Protein AF-A0A2H3D636-F1 (afdb_monomer_lite)

Foldseek 3Di:
DEDDDPPPDQAQPLVVCVVCLQDAEYADEARNHDPDDLVVLVVSLVVAASARHAYYHYALVVLLSNLVNLRNYLNHAEYEHAADLPDCVPPPPVPNDDNLVSLVSVQSSLLSVLVHLNHAEYEYEDAPPPDLCSQVVDDPPCVVVDPAGSQQSVPSHNYYHYHHHPPGDPDGDVVRVVSVVVSHPDD

Structure (mmCIF, N/CA/C/O backbone):
data_AF-A0A2H3D636-F1
#
_entry.id   AF-A0A2H3D636-F1
#
loop_
_atom_site.group_PDB
_atom_site.id
_atom_site.type_symbol
_atom_site.label_atom_id
_atom_site.label_alt_id
_atom_site.label_comp_id
_atom_site.label_asym_id
_atom_site.label_entity_id
_atom_site.label_seq_id
_atom_site.pdbx_PDB_ins_code
_atom_site.Cartn_x
_atom_site.Cartn_y
_atom_site.Cartn_z
_atom_site.occupancy
_atom_site.B_iso_or_equiv
_atom_site.auth_seq_id
_atom_site.auth_comp_id
_atom_site.auth_asym_id
_atom_site.auth_atom_id
_atom_site.pdbx_PDB_model_num
ATOM 1 N N . MET A 1 1 ? -18.926 4.384 0.912 1.00 35.53 1 MET A N 1
ATOM 2 C CA . MET A 1 1 ? -18.894 5.118 -0.379 1.00 35.53 1 MET A CA 1
ATOM 3 C C . MET A 1 1 ? -17.642 4.676 -1.118 1.00 35.53 1 MET A C 1
ATOM 5 O O . MET A 1 1 ? -16.589 4.714 -0.499 1.00 35.53 1 MET A O 1
ATOM 9 N N . TYR A 1 2 ? -17.755 4.217 -2.368 1.00 30.55 2 TYR A N 1
ATOM 10 C CA . TYR A 1 2 ? -16.617 3.764 -3.179 1.00 30.55 2 TYR A CA 1
ATOM 11 C C . TYR A 1 2 ? -16.326 4.808 -4.258 1.00 30.55 2 TYR A C 1
ATOM 13 O O . TYR A 1 2 ? -17.230 5.172 -5.009 1.00 30.55 2 TYR A O 1
ATOM 21 N N . LEU A 1 3 ? -15.089 5.297 -4.328 1.00 43.12 3 LEU A N 1
ATOM 22 C CA . LEU A 1 3 ? -14.623 6.184 -5.393 1.00 43.12 3 LEU A CA 1
ATOM 23 C C . LEU A 1 3 ? -13.474 5.476 -6.116 1.00 43.12 3 LEU A C 1
ATOM 25 O O . LEU A 1 3 ? -12.416 5.239 -5.538 1.00 43.12 3 LEU A O 1
ATOM 29 N N . CYS A 1 4 ? -13.733 5.089 -7.364 1.00 38.31 4 CYS A N 1
ATOM 30 C CA . CYS A 1 4 ? -12.756 4.550 -8.301 1.00 38.31 4 CYS A CA 1
ATOM 31 C C . CYS A 1 4 ? -12.568 5.616 -9.382 1.00 38.31 4 CYS A C 1
ATOM 33 O O . CYS A 1 4 ? -13.511 5.927 -10.110 1.00 38.31 4 CYS A O 1
ATOM 35 N N . GLY A 1 5 ? -11.400 6.253 -9.412 1.00 42.12 5 GLY A N 1
ATOM 36 C CA . GLY A 1 5 ? -11.127 7.365 -10.315 1.00 42.12 5 GLY A CA 1
ATOM 37 C C . GLY A 1 5 ? -9.899 7.106 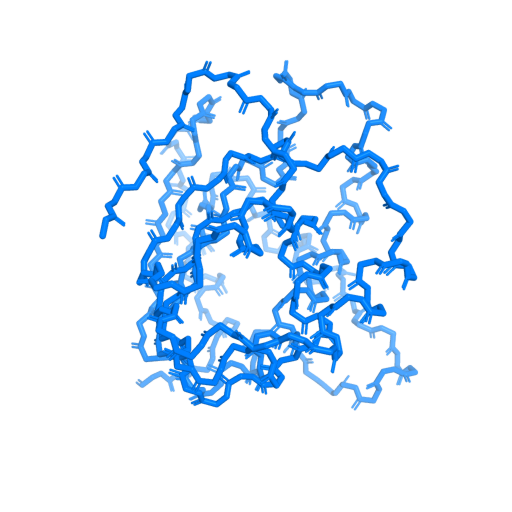-11.172 1.00 42.12 5 GLY A C 1
ATOM 38 O O . GLY A 1 5 ? -8.793 7.392 -10.734 1.00 42.12 5 GLY A O 1
ATOM 39 N N . ASP A 1 6 ? -10.120 6.657 -12.409 1.00 42.81 6 ASP A N 1
ATOM 40 C CA . ASP A 1 6 ? -9.125 6.652 -13.497 1.00 42.81 6 ASP A CA 1
ATOM 41 C C . ASP A 1 6 ? -9.409 7.792 -14.507 1.00 42.81 6 ASP A C 1
ATOM 43 O O . ASP A 1 6 ? -9.111 7.720 -15.693 1.00 42.81 6 ASP A O 1
ATOM 47 N N . ILE A 1 7 ? -10.061 8.870 -14.040 1.00 40.00 7 ILE A N 1
ATOM 48 C CA . ILE A 1 7 ? -10.586 9.970 -14.880 1.00 40.00 7 ILE A CA 1
ATOM 49 C C . ILE A 1 7 ? -9.587 11.142 -14.993 1.00 40.00 7 ILE A C 1
ATOM 51 O O . ILE A 1 7 ? -9.960 12.266 -15.311 1.00 40.00 7 ILE A O 1
ATOM 55 N N . GLY A 1 8 ? -8.303 10.938 -14.681 1.00 42.09 8 GLY A N 1
ATOM 56 C CA . GLY A 1 8 ? -7.288 12.003 -14.769 1.00 42.09 8 GLY A CA 1
ATOM 57 C C . GLY A 1 8 ? -7.514 13.203 -13.832 1.00 42.09 8 GLY A C 1
ATOM 58 O O . GLY A 1 8 ? -6.847 14.229 -13.970 1.00 42.09 8 GLY A O 1
ATOM 59 N N . ILE A 1 9 ? -8.435 13.098 -12.867 1.00 46.50 9 ILE A N 1
ATOM 60 C CA . ILE A 1 9 ? -8.682 14.138 -11.866 1.00 46.50 9 ILE A CA 1
ATOM 61 C C . ILE A 1 9 ? -7.598 14.028 -10.794 1.00 46.50 9 ILE A C 1
A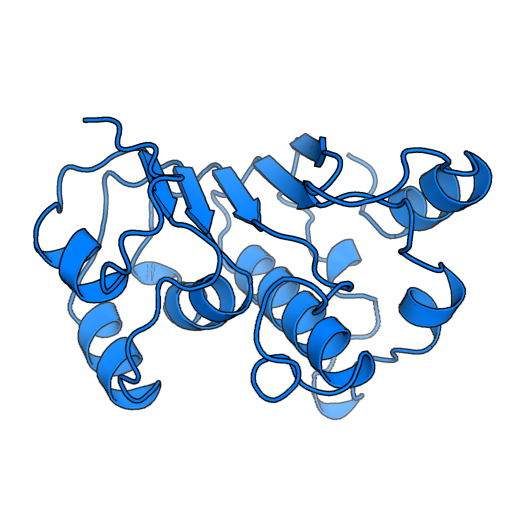TOM 63 O O . ILE A 1 9 ? -7.565 13.074 -10.017 1.00 46.50 9 ILE A O 1
ATOM 67 N N . LYS A 1 10 ? -6.715 15.026 -10.738 1.00 53.59 10 LYS A N 1
ATOM 68 C CA . LYS A 1 10 ? -5.742 15.170 -9.652 1.00 53.59 10 LYS A CA 1
ATOM 69 C C . LYS A 1 10 ? -6.462 15.715 -8.423 1.00 53.59 10 LYS A C 1
ATOM 71 O O . LYS A 1 10 ? -6.785 16.898 -8.365 1.00 53.59 10 LYS A O 1
ATOM 76 N N . VAL A 1 11 ? -6.736 14.843 -7.462 1.00 58.06 11 VAL A N 1
ATOM 77 C CA . VAL A 1 11 ? -7.268 15.231 -6.154 1.00 58.06 11 VAL A CA 1
ATOM 78 C C . VAL A 1 11 ? -6.145 15.111 -5.143 1.00 58.06 11 VAL A C 1
ATOM 80 O O . VAL A 1 11 ? -5.491 14.076 -5.104 1.00 58.06 11 VAL A O 1
ATOM 83 N N . ASP A 1 12 ? -5.944 16.141 -4.323 1.00 71.88 12 ASP A N 1
ATOM 84 C CA . ASP A 1 12 ? -5.068 16.042 -3.159 1.00 71.88 12 ASP A CA 1
ATOM 85 C C . ASP A 1 12 ? -5.579 14.935 -2.232 1.00 71.88 12 ASP A C 1
ATOM 87 O O . ASP A 1 12 ? -6.655 15.037 -1.635 1.00 71.88 12 ASP A O 1
ATOM 91 N N . THR A 1 13 ? -4.807 13.856 -2.158 1.00 73.62 13 THR A N 1
ATOM 92 C CA . THR A 1 13 ? -5.167 12.644 -1.419 1.00 73.62 13 THR A CA 1
ATOM 93 C C . THR A 1 13 ? -5.440 12.929 0.056 1.00 73.62 13 THR A C 1
ATOM 95 O O . THR A 1 13 ? -6.402 12.408 0.620 1.00 73.62 13 THR A O 1
ATOM 98 N N . VAL A 1 14 ? -4.624 13.775 0.682 1.00 75.56 14 VAL A N 1
ATOM 99 C CA . VAL A 1 14 ? -4.725 14.059 2.114 1.00 75.56 14 VAL A CA 1
ATOM 100 C C . VAL A 1 14 ? -5.984 14.871 2.371 1.00 75.56 14 VAL A C 1
ATOM 102 O O . VAL A 1 14 ? -6.826 14.462 3.168 1.00 75.56 14 VAL A O 1
ATOM 105 N N . LEU A 1 15 ? -6.179 15.969 1.636 1.00 78.00 15 LEU A N 1
ATOM 106 C CA . LEU A 1 15 ? -7.385 16.792 1.757 1.00 78.00 15 LEU A CA 1
ATOM 107 C C . LEU A 1 15 ? -8.658 16.004 1.436 1.00 78.00 15 LEU A C 1
ATOM 109 O O . LEU A 1 15 ? -9.697 16.226 2.063 1.00 78.00 15 LEU A O 1
ATOM 113 N N . PHE A 1 16 ? -8.594 15.082 0.474 1.00 82.38 16 PHE A N 1
ATOM 114 C CA . PHE A 1 16 ? -9.711 14.205 0.155 1.00 82.38 16 PHE A CA 1
ATOM 115 C C . PHE A 1 16 ? -10.079 13.325 1.346 1.00 82.38 16 PHE A C 1
ATOM 117 O O . PHE A 1 16 ? -11.245 13.308 1.736 1.00 82.38 16 PHE A O 1
ATOM 124 N N . LEU A 1 17 ? -9.106 12.650 1.958 1.00 84.56 17 LEU A N 1
ATOM 125 C CA . LEU A 1 17 ? -9.350 11.820 3.136 1.00 84.56 17 LEU A CA 1
ATOM 126 C C . LEU A 1 17 ? -9.911 12.650 4.299 1.00 84.56 17 LEU A C 1
ATOM 128 O O . LEU A 1 17 ? -10.894 12.240 4.915 1.00 84.56 17 LEU A O 1
ATOM 132 N N . LEU A 1 18 ? -9.373 13.853 4.547 1.00 84.25 18 LEU A N 1
ATOM 133 C CA . LEU A 1 18 ? -9.878 14.761 5.591 1.00 84.25 18 LEU A CA 1
ATOM 134 C C . LEU A 1 18 ? -11.360 15.108 5.413 1.00 84.25 18 LEU A C 1
ATOM 136 O O . LEU A 1 18 ? -12.096 15.224 6.390 1.00 84.25 18 LEU A O 1
ATOM 140 N N . ARG A 1 19 ? -11.808 15.279 4.166 1.00 87.12 19 ARG A N 1
ATOM 141 C CA . ARG A 1 19 ? -13.206 15.603 3.852 1.00 87.12 19 ARG A CA 1
ATOM 142 C C . ARG A 1 19 ? -14.137 14.391 3.910 1.00 87.12 19 ARG A C 1
ATOM 144 O O . ARG A 1 19 ? -15.351 14.580 3.928 1.00 87.12 19 ARG A O 1
ATOM 151 N N . HIS A 1 20 ? -13.598 13.173 3.960 1.00 88.19 20 HIS A N 1
ATOM 152 C CA . HIS A 1 20 ? -14.370 11.929 3.923 1.00 88.19 20 HIS A CA 1
ATOM 153 C C . HIS A 1 20 ? -13.933 10.948 5.035 1.00 88.19 20 HIS A C 1
ATOM 155 O O . HIS A 1 20 ? -13.468 9.847 4.745 1.00 88.19 20 HIS A O 1
ATOM 161 N N . PRO A 1 21 ? -14.112 11.289 6.327 1.00 86.62 21 PRO A N 1
ATOM 162 C CA . PRO A 1 21 ? -13.637 10.468 7.452 1.00 86.62 21 PRO A CA 1
ATOM 163 C C . PRO A 1 21 ? -14.375 9.123 7.623 1.00 86.62 21 PRO A C 1
ATOM 165 O O . PRO A 1 21 ? -13.910 8.231 8.333 1.00 86.62 21 PRO A O 1
ATOM 168 N N . SER A 1 22 ? -15.540 8.960 6.990 1.00 90.00 22 SER A N 1
ATOM 169 C CA . SER A 1 22 ? -16.338 7.723 7.000 1.00 90.00 22 SER A CA 1
ATOM 170 C C . SER A 1 22 ? -15.980 6.752 5.872 1.00 90.00 22 SER A C 1
ATOM 172 O O . SER A 1 22 ? -16.681 5.767 5.651 1.00 90.00 22 SER A O 1
ATOM 174 N N . LEU A 1 23 ? -14.931 7.047 5.108 1.00 91.81 23 LEU A N 1
ATOM 175 C CA . LEU A 1 23 ? -14.590 6.301 3.911 1.00 91.81 23 LEU A CA 1
ATOM 176 C C . LEU A 1 23 ? -13.887 4.984 4.270 1.00 91.81 23 LEU A C 1
ATOM 178 O O . LEU A 1 23 ? -12.952 4.965 5.065 1.00 91.81 23 LEU A O 1
ATOM 182 N N . GLU A 1 24 ? -14.365 3.884 3.686 1.00 94.62 24 GLU A N 1
ATOM 183 C CA . GLU A 1 24 ? -13.883 2.527 3.986 1.00 94.62 24 GLU A CA 1
ATOM 184 C C . GLU A 1 24 ? -12.843 2.024 2.986 1.00 94.62 24 GLU A C 1
ATOM 186 O O . GLU A 1 24 ? -11.929 1.285 3.347 1.00 94.62 24 GLU A O 1
ATOM 191 N N . SER A 1 25 ? -12.970 2.422 1.721 1.00 92.44 25 SER A N 1
ATOM 192 C CA . SER A 1 25 ? -12.062 2.020 0.653 1.00 92.44 25 SER A CA 1
ATOM 193 C C . SER A 1 25 ? -11.862 3.162 -0.329 1.00 92.44 25 SER A C 1
ATOM 195 O O . SER A 1 25 ? -12.840 3.737 -0.818 1.00 92.44 25 SER A O 1
ATOM 197 N N . VAL A 1 26 ? -10.601 3.482 -0.621 1.00 88.31 26 VAL A N 1
ATOM 198 C CA . VAL A 1 26 ? -10.231 4.520 -1.585 1.00 88.31 26 VAL A CA 1
ATOM 199 C C . VAL A 1 26 ? -9.253 3.977 -2.615 1.00 88.31 26 VAL A C 1
ATOM 201 O O . VAL A 1 26 ? -8.320 3.250 -2.277 1.00 88.31 26 VAL A O 1
ATOM 204 N N . SER A 1 27 ? -9.448 4.369 -3.872 1.00 84.44 27 SER A N 1
ATOM 205 C CA . SER A 1 27 ? -8.483 4.160 -4.944 1.00 84.44 27 SER A CA 1
ATOM 206 C C . SER A 1 27 ? -8.148 5.498 -5.591 1.00 84.44 27 SER A C 1
ATOM 208 O O . SER A 1 27 ? -9.028 6.178 -6.120 1.00 84.44 27 SER A O 1
ATOM 210 N N . LEU A 1 28 ? -6.881 5.894 -5.500 1.00 74.19 28 LEU A N 1
ATOM 211 C CA . LEU A 1 28 ? -6.359 7.177 -5.955 1.00 74.19 28 LEU A CA 1
ATOM 212 C C . LEU A 1 28 ? -5.243 6.925 -6.966 1.00 74.19 28 LEU A C 1
ATOM 214 O O . LEU A 1 28 ? -4.319 6.167 -6.697 1.00 74.19 28 LEU A O 1
ATOM 218 N N . GLY A 1 29 ? -5.327 7.540 -8.145 1.00 65.25 29 GLY A N 1
ATOM 219 C CA . GLY A 1 29 ? -4.323 7.350 -9.194 1.00 65.25 29 GLY A CA 1
ATOM 220 C C . GLY A 1 29 ? -2.908 7.758 -8.759 1.00 65.25 29 GLY A C 1
ATOM 221 O O . GLY A 1 29 ? -2.727 8.572 -7.859 1.00 65.25 29 GLY A O 1
ATOM 222 N N . ALA A 1 30 ? -1.890 7.242 -9.454 1.00 57.34 30 ALA A N 1
ATOM 223 C CA . ALA A 1 30 ? -0.471 7.383 -9.099 1.00 57.34 30 ALA A CA 1
ATOM 224 C C . ALA A 1 30 ? 0.094 8.825 -9.096 1.00 57.34 30 ALA A C 1
ATOM 226 O O . ALA A 1 30 ? 1.265 9.019 -8.800 1.00 57.34 30 ALA A O 1
ATOM 227 N N . SER A 1 31 ? -0.708 9.841 -9.429 1.00 56.47 31 SER A N 1
ATOM 228 C CA . SER A 1 31 ? -0.290 11.250 -9.559 1.00 56.47 31 SER A CA 1
ATOM 229 C C . SER A 1 31 ? -1.136 12.209 -8.710 1.00 56.47 31 SER A C 1
ATOM 231 O O . SER A 1 31 ? -1.306 13.377 -9.067 1.00 56.47 31 SER A O 1
ATOM 233 N N . SER A 1 32 ? -1.721 11.712 -7.618 1.00 53.50 32 SER A N 1
ATOM 234 C CA . SER A 1 32 ? -2.692 12.417 -6.769 1.00 53.50 32 SER A CA 1
ATOM 235 C C . SER A 1 32 ? -2.073 13.273 -5.651 1.00 53.50 32 SER A C 1
ATOM 237 O O . SER A 1 32 ? -2.761 13.642 -4.696 1.00 53.50 32 SER A O 1
ATOM 239 N N . LEU A 1 33 ? -0.784 13.610 -5.738 1.00 53.62 33 LEU A N 1
ATOM 240 C CA . LEU A 1 33 ? -0.171 14.591 -4.843 1.00 53.62 33 LEU A CA 1
ATOM 241 C C . LEU A 1 33 ? -0.021 15.928 -5.558 1.00 53.62 33 LEU A C 1
ATOM 243 O O . LEU A 1 33 ? 0.713 16.071 -6.536 1.00 53.62 33 LEU A O 1
ATOM 247 N N . ILE A 1 34 ? -0.738 16.921 -5.042 1.00 53.31 34 ILE A N 1
ATOM 248 C CA . ILE A 1 34 ? -0.347 18.320 -5.189 1.00 53.31 34 ILE A CA 1
ATOM 249 C C . ILE A 1 34 ? 0.850 18.518 -4.248 1.00 53.31 34 ILE A C 1
ATOM 251 O O . ILE A 1 34 ? 0.930 17.849 -3.220 1.00 53.31 34 ILE A O 1
ATOM 255 N N . ALA A 1 35 ? 1.802 19.373 -4.627 1.00 53.31 35 ALA A N 1
ATOM 256 C CA . ALA A 1 35 ? 3.034 19.640 -3.884 1.00 53.31 35 ALA A CA 1
ATOM 257 C C . ALA A 1 35 ? 2.759 20.293 -2.512 1.00 53.31 35 ALA A C 1
ATOM 259 O O . ALA A 1 35 ? 2.983 21.485 -2.326 1.00 53.31 35 ALA A O 1
ATOM 260 N N . LEU A 1 36 ? 2.233 19.523 -1.565 1.00 54.97 36 LEU A N 1
ATOM 261 C CA . LEU A 1 36 ? 2.299 19.820 -0.143 1.00 54.97 36 LEU A CA 1
ATOM 262 C C . LEU A 1 36 ? 3.621 19.268 0.388 1.00 54.97 36 LEU A C 1
ATOM 264 O O . LEU A 1 36 ? 4.050 18.178 -0.002 1.00 54.97 36 LEU A O 1
ATOM 268 N N . ASP A 1 37 ? 4.271 20.027 1.267 1.00 63.78 37 ASP A N 1
ATOM 269 C CA . ASP A 1 37 ? 5.481 19.571 1.941 1.00 63.78 37 ASP A CA 1
ATOM 270 C C . ASP A 1 37 ? 5.162 18.301 2.753 1.00 63.78 37 ASP A C 1
ATOM 272 O O . ASP A 1 37 ? 4.117 18.197 3.406 1.00 63.78 37 ASP A O 1
ATOM 276 N N . ARG A 1 38 ? 6.073 17.319 2.733 1.00 66.75 38 ARG A N 1
ATOM 277 C CA . ARG A 1 38 ? 5.970 16.100 3.551 1.00 66.75 38 ARG A CA 1
ATOM 278 C C . ARG A 1 38 ? 5.770 16.441 5.032 1.00 66.75 38 ARG A C 1
ATOM 280 O O . ARG A 1 38 ? 5.059 15.715 5.725 1.00 66.75 38 ARG A O 1
ATOM 287 N N . GLN A 1 39 ? 6.367 17.535 5.513 1.00 68.69 39 GLN A N 1
ATOM 288 C CA . GLN A 1 39 ? 6.223 17.988 6.899 1.00 68.69 39 GLN A CA 1
ATOM 289 C C . GLN A 1 39 ? 4.801 18.459 7.220 1.00 68.69 39 GLN A C 1
ATOM 291 O O . GLN A 1 39 ? 4.272 18.115 8.279 1.00 68.69 39 GLN A O 1
ATOM 296 N N . ASP A 1 40 ? 4.155 19.176 6.299 1.00 74.38 40 ASP A N 1
ATOM 297 C CA . ASP A 1 40 ? 2.775 19.637 6.475 1.00 74.38 40 ASP A CA 1
ATOM 298 C C . ASP A 1 40 ? 1.812 18.449 6.527 1.00 74.38 40 ASP A C 1
AT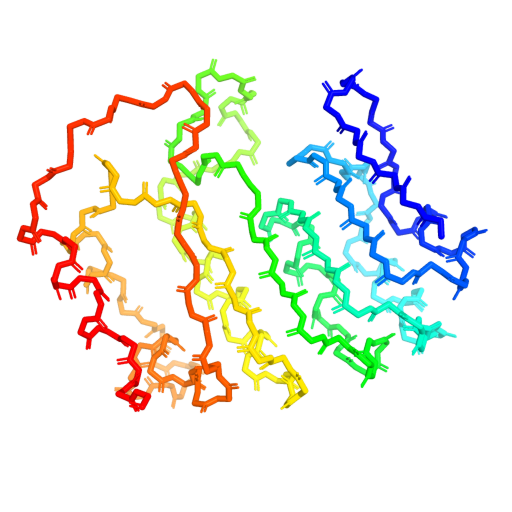OM 300 O O . ASP A 1 40 ? 0.948 18.371 7.405 1.00 74.38 40 ASP A O 1
ATOM 304 N N . ILE A 1 41 ? 2.005 17.470 5.636 1.00 73.75 41 ILE A N 1
ATOM 305 C CA . ILE A 1 41 ? 1.198 16.247 5.616 1.00 73.75 41 ILE A CA 1
ATOM 306 C C . ILE A 1 41 ? 1.396 15.447 6.906 1.00 73.75 41 ILE A C 1
ATOM 308 O O . ILE A 1 41 ? 0.412 15.038 7.523 1.00 73.75 41 ILE A O 1
ATOM 312 N N . ALA A 1 42 ? 2.639 15.266 7.358 1.00 73.38 42 ALA A N 1
ATOM 313 C CA . ALA A 1 42 ? 2.923 14.584 8.617 1.00 73.38 42 ALA A CA 1
ATOM 314 C C . ALA A 1 42 ? 2.245 15.287 9.807 1.00 73.38 42 ALA A C 1
ATOM 316 O O . ALA A 1 42 ? 1.634 14.630 10.652 1.00 73.38 42 ALA A O 1
ATOM 317 N N . GLY A 1 43 ? 2.276 16.624 9.844 1.00 78.06 43 GLY A N 1
ATOM 318 C CA . GLY A 1 43 ? 1.603 17.422 10.869 1.00 78.06 43 GLY A CA 1
ATOM 319 C C . GLY A 1 43 ? 0.076 17.277 10.865 1.00 78.06 43 GLY A C 1
ATOM 320 O O . GLY A 1 43 ? -0.542 17.300 11.933 1.00 78.06 43 GLY A O 1
ATOM 321 N N . ILE A 1 44 ? -0.535 17.106 9.690 1.00 81.00 44 ILE A N 1
ATOM 322 C CA . ILE A 1 44 ? -1.973 16.842 9.535 1.00 81.00 44 ILE A CA 1
ATOM 323 C C . ILE A 1 44 ? -2.312 15.419 9.986 1.00 81.00 44 ILE A C 1
ATOM 325 O O . ILE A 1 44 ? -3.204 15.238 10.815 1.00 81.00 44 ILE A O 1
ATOM 329 N N . LEU A 1 45 ? -1.599 14.415 9.468 1.00 82.69 45 LEU A N 1
ATOM 330 C CA . LEU A 1 45 ? -1.851 13.005 9.773 1.00 82.69 45 LEU A CA 1
ATOM 331 C C . LEU A 1 45 ? -1.667 12.712 11.262 1.00 82.69 45 LEU A C 1
ATOM 333 O O . LEU A 1 45 ? -2.475 11.997 11.843 1.00 82.69 45 LEU A O 1
ATOM 337 N N . HIS A 1 46 ? -0.701 13.353 11.924 1.00 82.19 46 HIS A N 1
ATOM 338 C CA . HIS A 1 46 ? -0.512 13.191 13.365 1.00 82.19 46 HIS A CA 1
ATOM 339 C C . HIS A 1 46 ? -1.718 13.660 14.202 1.00 82.19 46 HIS A C 1
ATOM 341 O O . HIS A 1 46 ? -1.905 13.215 15.332 1.00 82.19 46 HIS A O 1
ATOM 347 N N . LYS A 1 47 ? -2.551 14.555 13.658 1.00 85.75 47 LYS A N 1
ATOM 348 C CA . LYS A 1 47 ? -3.738 15.105 14.331 1.00 85.75 47 LYS A CA 1
ATOM 349 C C . LYS A 1 47 ? -5.042 14.436 13.899 1.00 85.75 47 LYS A C 1
ATOM 351 O O . LYS A 1 47 ? -6.080 14.726 14.491 1.00 85.75 47 LYS A O 1
ATOM 356 N N . GLN A 1 48 ? -5.009 13.571 12.885 1.00 87.00 48 GLN A N 1
ATOM 357 C CA . GLN A 1 48 ? -6.200 12.988 12.280 1.00 87.00 48 GLN A CA 1
ATOM 358 C C . GLN A 1 48 ? -6.103 11.465 12.187 1.00 87.00 48 GLN A C 1
ATOM 360 O O . GLN A 1 48 ? -5.103 10.907 11.743 1.00 87.00 48 GLN A O 1
ATOM 365 N N . THR A 1 49 ? -7.197 10.790 12.532 1.00 90.06 49 THR A N 1
ATOM 366 C CA . THR A 1 49 ? -7.360 9.351 12.312 1.00 90.06 49 THR A CA 1
ATOM 367 C C . THR A 1 49 ? -8.454 9.074 11.284 1.00 90.06 49 THR A C 1
ATOM 369 O O . THR A 1 49 ? -9.425 9.827 11.154 1.00 90.06 49 THR A O 1
ATOM 372 N N . PHE A 1 50 ? -8.291 7.968 10.560 1.00 91.38 50 PHE A N 1
ATOM 373 C CA . PHE A 1 50 ? -9.224 7.431 9.571 1.00 91.38 50 PHE A CA 1
ATOM 374 C C . PHE A 1 50 ? -9.666 6.028 10.010 1.00 91.38 50 PHE A C 1
ATOM 376 O O . PHE A 1 50 ? -9.256 5.025 9.424 1.00 91.38 50 PHE A O 1
ATOM 383 N N . PRO A 1 51 ? -10.484 5.921 11.074 1.00 91.19 51 PRO A N 1
ATOM 384 C CA . PRO A 1 51 ? -10.767 4.645 11.732 1.00 91.19 51 PRO A CA 1
ATOM 385 C C . PRO A 1 51 ? -11.596 3.678 10.884 1.00 91.19 51 PRO A C 1
ATOM 387 O O . PRO A 1 51 ? -11.655 2.496 11.204 1.00 91.19 51 PRO A O 1
ATOM 390 N N . ASN A 1 52 ? -12.238 4.155 9.819 1.00 93.69 52 ASN A N 1
ATOM 391 C CA . ASN A 1 52 ? -13.059 3.317 8.947 1.00 93.69 52 ASN A CA 1
ATOM 392 C C . ASN A 1 52 ? -12.302 2.829 7.711 1.00 93.69 52 ASN A C 1
ATOM 394 O O . ASN A 1 52 ? -12.770 1.896 7.066 1.00 93.69 52 ASN A O 1
ATOM 398 N N . LEU A 1 53 ? -11.153 3.433 7.383 1.00 93.75 53 LEU A N 1
ATOM 399 C CA . LEU A 1 53 ? -10.432 3.140 6.150 1.00 93.75 53 LEU A CA 1
ATOM 400 C C . LEU A 1 53 ? -9.746 1.774 6.262 1.00 93.75 53 LEU A C 1
ATOM 402 O O . LEU A 1 53 ? -8.773 1.609 6.994 1.00 93.75 53 LEU A O 1
ATOM 406 N N . GLN A 1 54 ? -10.286 0.801 5.536 1.00 95.56 54 GLN A N 1
ATOM 407 C CA . GLN A 1 54 ? -9.845 -0.593 5.519 1.00 95.56 54 GLN A CA 1
ATOM 408 C C . GLN A 1 54 ? -9.032 -0.939 4.272 1.00 95.56 54 GLN A C 1
ATOM 410 O O . GLN A 1 54 ? -8.241 -1.879 4.311 1.00 95.56 54 GLN A O 1
ATOM 415 N N . SER A 1 55 ? -9.236 -0.215 3.170 1.00 94.62 55 SER A N 1
ATOM 416 C CA . SER A 1 55 ? -8.572 -0.474 1.892 1.00 94.62 55 SER A CA 1
ATOM 417 C C . SER A 1 55 ? -8.061 0.825 1.268 1.00 94.62 55 SER A C 1
ATOM 419 O O . SER A 1 55 ? -8.813 1.786 1.089 1.00 94.62 55 SER A O 1
ATOM 421 N N . LEU A 1 56 ? -6.774 0.848 0.926 1.00 91.19 56 LEU A N 1
ATOM 422 C CA . LEU A 1 56 ? -6.112 1.975 0.275 1.00 91.19 56 LEU A CA 1
ATOM 423 C C . LEU A 1 56 ? -5.374 1.490 -0.968 1.00 91.19 56 LEU A C 1
ATOM 425 O O . LEU A 1 56 ? -4.420 0.722 -0.871 1.00 91.19 56 LEU A O 1
ATOM 429 N N . ALA A 1 57 ? -5.785 1.981 -2.133 1.00 88.06 57 ALA A N 1
ATOM 430 C CA . ALA A 1 57 ? -5.056 1.819 -3.379 1.00 88.06 57 ALA A CA 1
ATOM 431 C C . ALA A 1 57 ? -4.493 3.171 -3.825 1.00 88.06 57 ALA A C 1
ATOM 433 O O . ALA A 1 57 ? -5.261 4.100 -4.064 1.00 88.06 57 ALA A O 1
ATOM 434 N N . THR A 1 58 ? -3.172 3.312 -3.906 1.00 82.50 58 THR A N 1
ATOM 435 C CA . 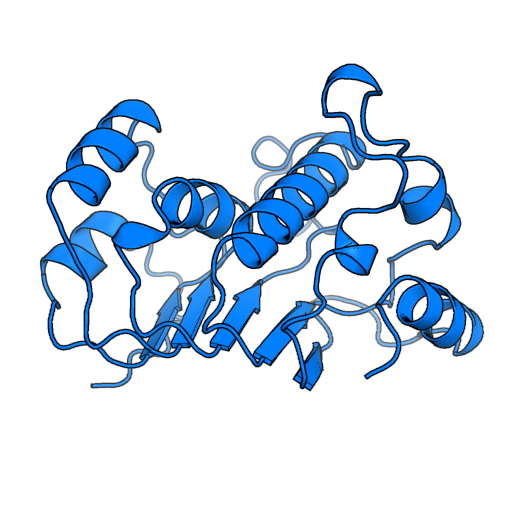THR A 1 58 ? -2.542 4.585 -4.290 1.00 82.50 58 THR A CA 1
ATOM 436 C C . THR A 1 58 ? -1.140 4.401 -4.862 1.00 82.50 58 THR A C 1
ATOM 438 O O . THR A 1 58 ? -0.546 3.330 -4.738 1.00 82.50 58 THR A O 1
ATOM 441 N N . GLY A 1 59 ? -0.606 5.439 -5.508 1.00 78.88 59 GLY A N 1
ATOM 442 C CA . GLY A 1 59 ? 0.783 5.468 -5.964 1.00 78.88 59 GLY A CA 1
ATOM 443 C C . GLY A 1 59 ? 1.776 5.359 -4.805 1.00 78.88 59 GLY A C 1
ATOM 444 O O . GLY A 1 59 ? 1.510 5.803 -3.689 1.00 78.88 59 GLY A O 1
ATOM 445 N N . ILE A 1 60 ? 2.946 4.788 -5.080 1.00 78.75 60 ILE A N 1
ATOM 446 C CA . ILE A 1 60 ? 3.941 4.462 -4.051 1.00 78.75 60 ILE A CA 1
ATOM 447 C C . ILE A 1 60 ? 4.489 5.684 -3.296 1.00 78.75 60 ILE A C 1
ATOM 449 O O . ILE A 1 60 ? 4.722 5.611 -2.095 1.00 78.75 60 ILE A O 1
ATOM 453 N N . GLU A 1 61 ? 4.610 6.828 -3.972 1.00 76.44 61 GLU A N 1
ATOM 454 C CA . GLU A 1 61 ? 5.012 8.109 -3.370 1.00 76.44 61 GLU A CA 1
ATOM 455 C C . GLU A 1 61 ? 4.002 8.590 -2.326 1.00 76.44 61 GLU A C 1
ATOM 457 O O . GLU A 1 61 ? 4.366 9.051 -1.247 1.00 76.44 61 GLU A O 1
ATOM 462 N N . VAL A 1 62 ? 2.714 8.457 -2.649 1.00 77.81 62 VAL A N 1
ATOM 463 C CA . VAL A 1 62 ? 1.609 8.822 -1.760 1.00 77.81 62 VAL A CA 1
ATOM 464 C C . VAL A 1 62 ? 1.560 7.880 -0.574 1.00 77.81 62 VAL A C 1
ATOM 466 O O . VAL A 1 62 ? 1.358 8.317 0.556 1.00 77.81 62 VAL A O 1
ATOM 469 N N . LEU A 1 63 ? 1.774 6.592 -0.829 1.00 84.31 63 LEU A N 1
ATOM 470 C CA . LEU A 1 63 ? 1.787 5.578 0.207 1.00 84.31 63 LEU A CA 1
ATOM 471 C C . LEU A 1 63 ? 2.905 5.827 1.227 1.00 84.31 63 LEU A C 1
ATOM 473 O O . LEU A 1 63 ? 2.619 5.834 2.418 1.00 84.31 63 LEU A O 1
ATOM 477 N N . ASP A 1 64 ? 4.134 6.097 0.777 1.00 80.44 64 ASP A N 1
ATOM 478 C CA . ASP A 1 64 ? 5.282 6.418 1.646 1.00 80.44 64 ASP A CA 1
ATOM 479 C C . ASP A 1 64 ? 4.962 7.573 2.610 1.00 80.44 64 ASP A C 1
ATOM 481 O O . ASP A 1 64 ? 5.239 7.502 3.805 1.00 80.44 64 ASP A O 1
ATOM 485 N N . ILE A 1 65 ? 4.291 8.616 2.112 1.00 79.56 65 ILE A N 1
ATOM 486 C CA . ILE A 1 65 ? 3.912 9.777 2.923 1.00 79.56 65 ILE A CA 1
ATOM 487 C C . ILE A 1 65 ? 2.781 9.445 3.901 1.00 79.56 65 ILE A C 1
ATOM 489 O O . ILE A 1 65 ? 2.859 9.809 5.074 1.00 79.56 65 ILE A O 1
ATOM 493 N N . LEU A 1 66 ? 1.719 8.779 3.439 1.00 84.62 66 LEU A N 1
ATOM 494 C CA . LEU A 1 66 ? 0.580 8.444 4.296 1.00 84.62 66 LEU A CA 1
ATOM 495 C C . LEU A 1 66 ? 1.003 7.494 5.421 1.00 84.62 66 LEU A C 1
ATOM 497 O O . LEU A 1 66 ? 0.666 7.715 6.583 1.00 84.62 66 LEU A O 1
ATOM 501 N N . LEU A 1 67 ? 1.777 6.460 5.092 1.00 86.56 67 LEU A N 1
ATOM 502 C CA . LEU A 1 67 ? 2.177 5.439 6.056 1.00 86.56 67 LEU A CA 1
ATOM 503 C C . LEU A 1 67 ? 3.291 5.885 7.006 1.00 86.56 67 LEU A C 1
ATOM 505 O O . LEU A 1 67 ? 3.565 5.177 7.970 1.00 86.56 67 LEU A O 1
ATOM 509 N N . ALA A 1 68 ? 3.875 7.072 6.815 1.00 83.31 68 ALA A N 1
ATOM 510 C CA . ALA A 1 68 ? 4.761 7.679 7.807 1.00 83.31 68 ALA A CA 1
ATOM 511 C C . ALA A 1 68 ? 4.053 7.947 9.155 1.00 83.31 68 ALA A C 1
ATOM 513 O O . ALA A 1 68 ? 4.716 8.142 10.174 1.00 83.31 68 ALA A O 1
ATOM 514 N N . SER A 1 69 ? 2.713 7.938 9.184 1.00 86.50 69 SER A N 1
ATOM 515 C CA . SER A 1 69 ? 1.912 7.985 10.411 1.00 86.50 69 SER A CA 1
ATOM 516 C C . SER A 1 69 ? 0.959 6.781 10.493 1.00 86.50 69 SER A C 1
ATOM 518 O O . SER A 1 69 ? -0.242 6.905 10.243 1.00 86.50 69 SER A O 1
ATOM 520 N N . PRO A 1 70 ? 1.461 5.582 10.846 1.00 87.06 70 PRO A N 1
ATOM 521 C CA . PRO A 1 70 ? 0.659 4.357 10.815 1.00 87.06 70 PRO A CA 1
ATOM 522 C C . PRO A 1 70 ? -0.532 4.400 11.788 1.00 87.06 70 PRO A C 1
ATOM 524 O O . PRO A 1 70 ? -1.595 3.847 11.506 1.00 87.06 70 PRO A O 1
ATOM 527 N N . SER A 1 71 ? -0.404 5.134 12.900 1.00 89.50 71 SER A N 1
ATOM 528 C CA . SER A 1 71 ? -1.477 5.350 13.882 1.00 89.50 71 SER A CA 1
ATOM 529 C C . SER A 1 71 ? -2.723 6.029 13.307 1.00 89.50 71 SER A C 1
ATOM 531 O O . SER A 1 71 ? -3.805 5.899 13.879 1.00 89.50 71 SER A O 1
ATOM 533 N N . SER A 1 72 ? -2.599 6.745 12.186 1.00 89.69 72 SER A N 1
ATOM 534 C CA . SER A 1 72 ? -3.730 7.389 11.515 1.00 89.69 72 SER A CA 1
ATOM 535 C C . SER A 1 72 ? -4.655 6.383 10.820 1.00 89.69 72 SER A C 1
ATOM 537 O O . SER A 1 72 ? -5.787 6.741 10.498 1.00 89.69 72 SER A O 1
ATOM 539 N N . PHE A 1 73 ? -4.231 5.127 10.632 1.00 92.25 73 PHE A N 1
ATOM 540 C CA . PHE A 1 73 ? -4.956 4.100 9.873 1.00 92.25 73 PHE A CA 1
ATOM 541 C C . PHE A 1 73 ? -5.169 2.802 10.678 1.00 92.25 73 PHE A C 1
ATOM 543 O O . PHE A 1 73 ? -4.740 1.729 10.252 1.00 92.25 73 PHE A O 1
ATOM 550 N N . PRO A 1 74 ? -5.848 2.854 11.839 1.00 92.25 74 PRO A N 1
ATOM 551 C CA . PRO A 1 74 ? -5.906 1.723 12.772 1.00 92.25 74 PRO A CA 1
ATOM 552 C C . PRO A 1 74 ? -6.672 0.498 12.243 1.00 92.25 74 PRO A C 1
ATOM 554 O O . PRO A 1 74 ? -6.498 -0.597 12.770 1.00 92.25 74 PRO A O 1
ATOM 557 N N . SER A 1 75 ? -7.509 0.667 11.216 1.00 94.19 75 SER A N 1
ATOM 558 C CA . SER A 1 75 ? -8.351 -0.397 10.647 1.00 94.19 75 SER A CA 1
ATOM 559 C C . SER A 1 75 ? -7.899 -0.854 9.258 1.00 94.19 75 SER A C 1
ATOM 561 O O . SER A 1 75 ? -8.639 -1.579 8.594 1.00 94.19 75 SER A O 1
ATOM 563 N N . MET A 1 76 ? -6.719 -0.425 8.799 1.00 94.75 76 MET A N 1
ATOM 564 C CA . MET A 1 76 ? -6.221 -0.746 7.462 1.00 94.75 76 MET A CA 1
ATOM 565 C C . MET A 1 76 ? -5.926 -2.242 7.335 1.00 94.75 76 MET A C 1
ATOM 567 O O . MET A 1 76 ? -5.084 -2.768 8.056 1.00 94.75 76 MET A O 1
ATOM 571 N N . LYS A 1 77 ? -6.592 -2.911 6.390 1.00 95.44 77 LYS A N 1
ATOM 572 C CA . LYS A 1 77 ? -6.457 -4.353 6.123 1.00 95.44 77 LYS A CA 1
ATOM 573 C C . LYS A 1 77 ? -5.846 -4.653 4.765 1.00 95.44 77 LYS A C 1
ATOM 575 O O . LYS A 1 77 ? -5.183 -5.675 4.598 1.00 95.44 77 LYS A O 1
ATOM 580 N N . GLU A 1 78 ? -6.090 -3.786 3.788 1.00 95.38 78 GLU A N 1
ATOM 581 C CA . GLU A 1 78 ? -5.640 -3.968 2.416 1.00 95.38 78 GLU A CA 1
ATOM 582 C C . GLU A 1 78 ? -4.896 -2.734 1.912 1.00 95.38 78 GLU A C 1
ATOM 584 O O . GLU A 1 78 ? -5.417 -1.618 1.937 1.00 95.38 78 GLU A O 1
ATOM 589 N N . ILE A 1 79 ? -3.699 -2.960 1.377 1.00 93.31 79 ILE A N 1
ATOM 590 C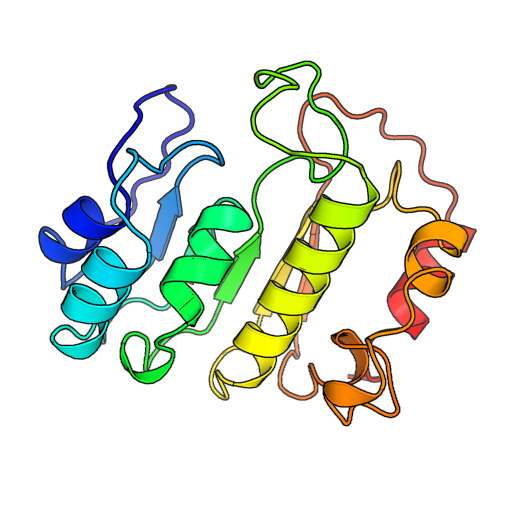 CA . ILE A 1 79 ? -2.914 -1.940 0.691 1.00 93.31 79 ILE A CA 1
ATOM 591 C C . ILE A 1 79 ? -2.657 -2.398 -0.739 1.00 93.31 79 ILE A C 1
ATOM 593 O O . ILE A 1 79 ? -2.204 -3.514 -0.984 1.00 93.31 79 ILE A O 1
ATOM 597 N N . CYS A 1 80 ? -2.933 -1.522 -1.697 1.00 89.44 80 CYS A N 1
ATOM 598 C CA . CYS A 1 80 ? -2.632 -1.728 -3.102 1.00 89.44 80 CYS A CA 1
ATOM 599 C C . CYS A 1 80 ? -1.725 -0.607 -3.604 1.00 89.44 80 CYS A C 1
ATOM 601 O O . CYS A 1 80 ? -2.094 0.566 -3.616 1.00 89.44 80 CYS A O 1
ATOM 603 N N . ILE A 1 81 ? -0.523 -0.970 -4.034 1.00 85.69 81 ILE A N 1
ATOM 604 C CA . ILE A 1 81 ? 0.386 -0.031 -4.686 1.00 85.69 81 ILE A CA 1
ATOM 605 C C . ILE A 1 81 ? -0.051 0.071 -6.143 1.00 85.69 81 ILE A C 1
ATOM 607 O O . ILE A 1 81 ? -0.108 -0.957 -6.812 1.00 85.69 81 ILE A O 1
ATOM 611 N N . LEU A 1 82 ? -0.382 1.272 -6.625 1.00 79.06 82 LEU A N 1
ATOM 612 C CA . LEU A 1 82 ? -0.832 1.549 -7.992 1.00 79.06 82 LEU A CA 1
ATOM 613 C C . LEU A 1 82 ? 0.296 2.044 -8.907 1.00 79.06 82 LEU A C 1
ATOM 615 O O . LEU A 1 82 ? 1.142 2.837 -8.495 1.00 79.06 82 LEU A O 1
ATOM 619 N N . GLY A 1 83 ? 0.226 1.638 -10.180 1.00 66.06 83 GLY A N 1
ATOM 620 C CA . GLY A 1 83 ? 1.012 2.187 -11.292 1.00 66.06 83 GLY A CA 1
ATOM 621 C C . GLY A 1 83 ? 2.230 1.352 -11.708 1.00 66.06 83 GLY A C 1
ATOM 622 O O . GLY A 1 83 ? 2.641 0.435 -10.994 1.00 66.06 83 GLY A O 1
ATOM 623 N N . PRO A 1 84 ? 2.829 1.641 -12.879 1.00 55.72 84 PRO A N 1
ATOM 624 C CA . PRO A 1 84 ? 4.121 1.074 -13.218 1.00 55.72 84 PRO A CA 1
ATOM 625 C C . PRO A 1 84 ? 5.199 1.743 -12.357 1.00 55.72 84 PRO A C 1
ATOM 627 O O . PRO A 1 84 ? 5.479 2.928 -12.501 1.00 55.72 84 PRO A O 1
ATOM 630 N N . ILE A 1 85 ? 5.862 0.967 -11.499 1.00 57.31 85 ILE A N 1
ATOM 631 C CA . ILE A 1 85 ? 7.036 1.438 -10.740 1.00 57.31 85 ILE A CA 1
ATOM 632 C C . ILE A 1 85 ? 8.198 1.764 -11.704 1.00 57.31 85 ILE A C 1
ATOM 634 O O . ILE A 1 85 ? 9.079 2.554 -11.389 1.00 57.31 85 ILE A O 1
ATOM 638 N N . LEU A 1 86 ? 8.212 1.181 -12.910 1.00 50.38 86 LEU A N 1
ATOM 639 C CA . LEU A 1 86 ? 9.389 1.150 -13.786 1.00 50.38 86 LEU A CA 1
ATOM 640 C C . LEU A 1 86 ? 9.242 1.907 -15.121 1.00 50.38 86 LEU A C 1
ATOM 642 O O . LEU A 1 86 ? 10.271 2.239 -15.708 1.00 50.38 86 LEU A O 1
ATOM 646 N N . PHE A 1 87 ? 8.030 2.272 -15.568 1.00 45.22 87 PHE A N 1
ATOM 647 C CA . PHE A 1 87 ? 7.812 2.884 -16.895 1.00 45.22 87 PHE A CA 1
ATOM 648 C C . PHE A 1 87 ? 7.293 4.325 -16.804 1.00 45.22 87 PHE A C 1
ATOM 650 O O . PHE A 1 87 ? 6.104 4.532 -16.573 1.00 45.22 87 PHE A O 1
ATOM 657 N N . PRO A 1 88 ? 8.170 5.325 -17.013 1.00 43.22 88 PRO A N 1
ATOM 658 C CA . PRO A 1 88 ? 7.818 6.744 -17.030 1.00 43.22 88 PRO A CA 1
ATOM 659 C C . PRO A 1 88 ? 7.237 7.209 -18.376 1.00 43.22 88 PRO A C 1
ATOM 661 O O . PRO A 1 88 ? 7.030 8.399 -18.576 1.00 43.22 88 PRO A O 1
ATOM 664 N N . GLU A 1 89 ? 6.977 6.317 -19.333 1.00 40.84 89 GLU A N 1
ATOM 665 C CA . GLU A 1 89 ? 6.565 6.740 -20.682 1.00 40.84 89 GLU A CA 1
ATOM 666 C C . GLU A 1 89 ? 5.215 7.484 -20.697 1.00 40.84 89 GLU A C 1
ATOM 668 O O . GLU A 1 89 ? 4.945 8.240 -21.627 1.00 40.84 89 GLU A O 1
ATOM 673 N N . SER A 1 90 ? 4.404 7.361 -19.639 1.00 39.91 90 SER A N 1
ATOM 674 C CA . SER A 1 90 ? 3.143 8.097 -19.469 1.00 39.91 90 SER A CA 1
ATOM 675 C C . SER A 1 90 ? 3.179 9.223 -18.425 1.00 39.91 90 SER A C 1
ATOM 677 O O . SER A 1 90 ? 2.201 9.959 -18.300 1.00 39.91 90 SER A O 1
ATOM 679 N N . LEU A 1 91 ? 4.261 9.376 -17.652 1.00 41.88 91 LEU A N 1
ATOM 680 C CA . LEU A 1 91 ? 4.365 10.359 -16.567 1.00 41.88 91 LEU A CA 1
ATOM 681 C C . LEU A 1 91 ? 5.753 10.996 -16.578 1.00 41.88 91 LEU A C 1
ATOM 683 O O . LEU A 1 91 ? 6.751 10.291 -16.517 1.00 41.88 91 LEU A O 1
ATOM 687 N N . ASN A 1 92 ? 5.783 12.332 -16.657 1.00 38.25 92 ASN A N 1
ATOM 688 C CA . ASN A 1 92 ? 6.976 13.175 -16.787 1.00 38.25 92 ASN A CA 1
ATOM 689 C C . ASN A 1 92 ? 8.242 12.521 -16.170 1.00 38.25 92 ASN A C 1
ATOM 691 O O . ASN A 1 92 ? 8.311 12.408 -14.945 1.00 38.25 92 ASN A O 1
ATOM 695 N N . PRO A 1 93 ? 9.241 12.114 -16.982 1.00 39.50 93 PRO A N 1
ATOM 696 C CA . PRO A 1 93 ? 10.460 11.429 -16.533 1.00 39.50 93 PRO A CA 1
ATOM 697 C C . PRO A 1 93 ? 11.237 12.165 -15.435 1.00 39.50 93 PRO A C 1
ATOM 699 O O . PRO A 1 93 ? 12.043 11.556 -14.740 1.00 39.50 93 PRO A O 1
ATOM 702 N N . GLN A 1 94 ? 10.987 13.466 -15.271 1.00 42.28 94 GLN A N 1
ATOM 703 C CA . GLN A 1 94 ? 11.579 14.301 -14.228 1.00 42.28 94 GLN A CA 1
ATOM 704 C C . GLN A 1 94 ? 10.972 14.088 -12.830 1.00 42.28 94 GLN A C 1
ATOM 706 O O . GLN A 1 94 ? 11.562 14.549 -11.860 1.00 42.28 94 GLN A O 1
ATOM 711 N N . LEU A 1 95 ? 9.812 13.427 -12.704 1.00 45.84 95 LEU A N 1
ATOM 712 C CA . LEU A 1 95 ? 9.110 13.261 -11.421 1.00 45.84 95 LEU A CA 1
ATOM 713 C C . LEU A 1 95 ? 9.504 11.993 -10.655 1.00 45.84 95 LEU A C 1
ATOM 715 O O . LEU A 1 95 ? 9.476 12.006 -9.434 1.00 45.84 95 LEU A O 1
ATOM 719 N N . LEU A 1 96 ? 9.887 10.917 -11.349 1.00 47.84 96 LEU A N 1
ATOM 720 C CA . LEU A 1 96 ? 10.006 9.579 -10.745 1.00 47.84 96 LEU A CA 1
ATOM 721 C C . LEU A 1 96 ? 11.448 9.097 -10.535 1.00 47.84 96 LEU A C 1
ATOM 723 O O . LEU A 1 96 ? 11.660 7.935 -10.193 1.00 47.84 96 LEU A O 1
ATOM 727 N N . GLY A 1 97 ? 12.441 9.958 -10.756 1.00 54.38 97 GLY A N 1
ATOM 728 C CA . GLY A 1 97 ? 13.830 9.638 -10.442 1.00 54.38 97 GLY A CA 1
ATOM 729 C C . GLY A 1 97 ? 14.443 8.483 -11.250 1.00 54.38 97 GLY A C 1
ATOM 730 O O . GLY A 1 97 ? 13.833 7.913 -12.169 1.00 54.38 97 GLY A O 1
ATOM 731 N N . MET A 1 98 ? 15.683 8.140 -10.902 1.00 61.75 98 MET A N 1
ATOM 732 C CA . MET A 1 98 ? 16.427 6.990 -11.424 1.00 61.75 98 MET A CA 1
ATOM 733 C C . MET A 1 98 ? 15.785 5.673 -10.946 1.00 61.75 98 MET A C 1
ATOM 735 O O . MET A 1 98 ? 15.178 5.651 -9.875 1.00 61.75 98 MET A O 1
ATOM 739 N N . PRO A 1 99 ? 15.927 4.543 -11.673 1.00 62.91 99 PRO A N 1
ATOM 740 C CA . PRO A 1 99 ? 15.388 3.239 -11.252 1.00 62.91 99 PRO A CA 1
ATOM 741 C C . PRO A 1 99 ? 15.713 2.888 -9.794 1.00 62.91 99 PRO A C 1
ATOM 743 O O . PRO A 1 99 ? 14.871 2.384 -9.057 1.00 62.91 99 PRO A O 1
ATOM 746 N N . ASP A 1 100 ? 16.919 3.236 -9.376 1.00 61.12 100 ASP A N 1
ATOM 747 C CA . ASP A 1 100 ? 17.462 3.143 -8.028 1.00 61.12 100 ASP A CA 1
ATOM 748 C C . ASP A 1 100 ? 16.607 3.827 -6.950 1.00 61.12 100 ASP A C 1
ATOM 750 O O . ASP A 1 100 ? 16.326 3.261 -5.893 1.00 61.12 100 ASP A O 1
ATOM 754 N N . GLU A 1 101 ? 16.142 5.043 -7.229 1.00 65.88 101 GLU A N 1
ATOM 755 C CA . GLU A 1 101 ? 15.311 5.836 -6.320 1.00 65.88 101 GLU A CA 1
ATOM 756 C C . GLU A 1 101 ? 13.924 5.208 -6.162 1.00 65.88 101 GLU A C 1
ATOM 758 O O . GLU A 1 101 ? 13.364 5.194 -5.067 1.00 65.88 101 GLU A O 1
ATOM 763 N N . ARG A 1 102 ? 13.413 4.585 -7.227 1.00 68.88 102 ARG A N 1
ATOM 764 C CA . ARG A 1 102 ? 12.125 3.878 -7.215 1.00 68.88 102 ARG A CA 1
ATOM 765 C C . ARG A 1 102 ? 12.183 2.592 -6.401 1.00 68.88 102 ARG A C 1
ATOM 767 O O . ARG A 1 102 ? 11.233 2.287 -5.684 1.00 68.88 102 ARG A O 1
ATOM 774 N N . HIS A 1 103 ? 13.301 1.866 -6.463 1.00 69.88 103 HIS A N 1
ATOM 775 C CA . HIS A 1 103 ? 13.522 0.692 -5.614 1.00 69.88 103 HIS A CA 1
ATOM 776 C C . HIS A 1 103 ? 13.632 1.094 -4.145 1.00 69.88 103 HIS A C 1
ATOM 778 O O . HIS A 1 103 ? 12.966 0.491 -3.310 1.00 69.88 103 HIS A O 1
ATOM 784 N N . ARG A 1 104 ? 14.378 2.160 -3.826 1.00 71.69 104 ARG A N 1
ATOM 785 C CA . ARG A 1 104 ? 14.438 2.700 -2.455 1.00 71.69 104 ARG A CA 1
ATOM 786 C C . ARG A 1 104 ? 13.064 3.107 -1.932 1.00 71.69 104 ARG A C 1
ATOM 788 O O . ARG A 1 104 ? 12.744 2.809 -0.786 1.00 71.69 104 ARG A O 1
ATOM 795 N N . LEU A 1 105 ? 12.255 3.755 -2.765 1.00 75.44 105 LEU A N 1
ATOM 796 C CA . LEU A 1 105 ? 10.898 4.154 -2.408 1.00 75.44 105 LEU A CA 1
ATOM 797 C C . LEU A 1 105 ? 9.988 2.940 -2.168 1.00 75.44 105 LEU A C 1
ATOM 799 O O . LEU A 1 105 ? 9.217 2.935 -1.212 1.00 75.44 105 LEU A O 1
ATOM 803 N N . LEU A 1 106 ? 10.122 1.886 -2.978 1.00 78.75 106 LEU A N 1
ATOM 804 C CA . LEU A 1 106 ? 9.421 0.623 -2.757 1.00 78.75 106 LEU A CA 1
ATOM 805 C C . LEU A 1 106 ? 9.852 -0.053 -1.462 1.00 78.75 106 LEU A C 1
ATOM 807 O O . LEU A 1 106 ? 8.995 -0.381 -0.649 1.00 78.75 106 LEU A O 1
ATOM 811 N N . SER A 1 107 ? 11.152 -0.191 -1.220 1.00 75.69 107 SER A N 1
ATOM 812 C CA . SER A 1 107 ? 11.676 -0.731 0.033 1.00 75.69 107 SER A CA 1
ATOM 813 C C . SER A 1 107 ? 11.190 0.062 1.250 1.00 75.69 107 SER A C 1
ATOM 815 O O . SER A 1 107 ? 10.751 -0.541 2.226 1.00 75.69 107 SER A O 1
ATOM 817 N N . SER A 1 108 ? 11.205 1.397 1.178 1.00 78.19 108 SER A N 1
ATOM 818 C CA . SER A 1 108 ? 10.671 2.282 2.224 1.00 78.19 108 SER A CA 1
ATOM 819 C C . SER A 1 108 ? 9.190 2.009 2.487 1.00 78.19 108 SER A C 1
ATOM 821 O O . SER A 1 108 ? 8.801 1.719 3.618 1.00 78.19 108 SER A O 1
ATOM 823 N N . ALA A 1 109 ? 8.367 2.001 1.434 1.00 83.69 109 ALA A N 1
ATOM 824 C CA . ALA A 1 109 ? 6.939 1.739 1.550 1.00 83.69 109 ALA A CA 1
ATOM 825 C C . ALA A 1 109 ? 6.655 0.353 2.149 1.00 83.69 109 ALA A C 1
ATOM 827 O O . ALA A 1 109 ? 5.810 0.235 3.032 1.00 83.69 109 ALA A O 1
ATOM 828 N N . LEU A 1 110 ? 7.380 -0.687 1.727 1.00 85.19 110 LEU A N 1
ATOM 829 C CA . LEU A 1 110 ? 7.226 -2.033 2.281 1.00 85.19 110 LEU A CA 1
ATOM 830 C C . LEU A 1 110 ? 7.577 -2.075 3.771 1.00 85.19 110 LEU A C 1
ATOM 832 O O . LEU A 1 110 ? 6.804 -2.635 4.543 1.00 85.19 110 LEU A O 1
ATOM 836 N N . LEU A 1 111 ? 8.665 -1.424 4.202 1.00 82.50 111 LEU A N 1
ATOM 837 C CA . LEU A 1 111 ? 8.993 -1.304 5.628 1.00 82.50 111 LEU A CA 1
ATOM 838 C C . LEU A 1 111 ? 7.900 -0.571 6.406 1.00 82.50 111 LEU A C 1
ATOM 840 O O . LEU A 1 111 ? 7.519 -1.017 7.486 1.00 82.50 111 LEU A O 1
ATOM 844 N N . LEU A 1 112 ? 7.341 0.509 5.864 1.00 85.75 112 LEU A N 1
ATOM 845 C CA . LEU A 1 112 ? 6.235 1.212 6.514 1.00 85.75 112 LEU A CA 1
ATOM 846 C C . LEU A 1 112 ? 4.991 0.320 6.639 1.00 85.75 112 LEU A C 1
ATOM 848 O O . LEU A 1 112 ? 4.334 0.341 7.678 1.00 85.75 112 LEU A O 1
ATOM 852 N N . ILE A 1 113 ? 4.704 -0.534 5.653 1.00 88.81 113 ILE A N 1
ATOM 853 C CA . ILE A 1 113 ? 3.614 -1.520 5.741 1.00 88.81 113 ILE A CA 1
ATOM 854 C C . ILE A 1 113 ? 3.858 -2.520 6.879 1.00 88.81 113 ILE A C 1
ATOM 856 O O . ILE A 1 113 ? 2.907 -2.869 7.574 1.00 88.81 113 ILE A O 1
ATOM 860 N N . THR A 1 114 ? 5.106 -2.929 7.149 1.00 83.56 114 THR A N 1
ATOM 861 C CA . THR A 1 114 ? 5.401 -3.822 8.294 1.00 83.56 114 THR A CA 1
ATOM 862 C C . THR A 1 114 ? 5.000 -3.217 9.643 1.00 83.56 114 THR A C 1
ATOM 864 O O . THR A 1 114 ? 4.680 -3.951 10.577 1.00 83.56 114 THR A O 1
ATOM 867 N N . SER A 1 115 ? 4.956 -1.882 9.742 1.00 83.94 115 SER A N 1
ATOM 868 C CA . SER A 1 115 ? 4.532 -1.168 10.952 1.00 83.94 115 SER A CA 1
ATOM 869 C C . SER A 1 115 ? 3.009 -1.135 11.157 1.00 83.94 115 SER A C 1
ATOM 871 O O . SER A 1 115 ? 2.542 -0.669 12.197 1.00 83.94 115 SER A O 1
ATOM 873 N N . LEU A 1 116 ? 2.231 -1.652 10.198 1.00 87.75 116 LEU A N 1
ATOM 874 C CA . LEU A 1 116 ? 0.775 -1.763 10.260 1.00 87.75 116 LEU A CA 1
ATOM 875 C C . LEU A 1 116 ? 0.369 -3.222 10.531 1.00 87.75 116 LEU A C 1
ATOM 877 O O . LEU A 1 116 ? 0.184 -3.999 9.594 1.00 87.75 116 LEU A O 1
ATOM 881 N N . PRO A 1 117 ? 0.179 -3.622 11.800 1.00 79.88 117 PRO A N 1
ATOM 882 C CA . PRO A 1 117 ? -0.038 -5.027 12.156 1.00 79.88 117 PRO A CA 1
ATOM 883 C C . PRO A 1 117 ? -1.366 -5.605 11.647 1.00 79.88 117 PRO A C 1
ATOM 885 O O . PRO A 1 117 ? -1.531 -6.819 11.624 1.00 79.88 117 PRO A O 1
ATOM 888 N N . VAL A 1 118 ? -2.315 -4.747 11.265 1.00 89.50 118 VAL A N 1
ATOM 889 C CA . VAL A 1 118 ? -3.661 -5.132 10.807 1.00 89.50 118 VAL A CA 1
ATOM 890 C C . VAL A 1 118 ? -3.704 -5.385 9.296 1.00 89.50 118 VAL A C 1
ATOM 892 O O . VAL A 1 118 ? -4.673 -5.950 8.793 1.00 89.50 118 VAL A O 1
ATOM 895 N N . VAL A 1 119 ? -2.667 -4.986 8.552 1.00 91.50 119 VAL A N 1
ATOM 896 C CA . VAL A 1 119 ? -2.641 -5.194 7.104 1.00 91.50 119 VAL A CA 1
ATOM 897 C C . VAL A 1 119 ? -2.412 -6.673 6.833 1.00 91.50 119 VAL A C 1
ATOM 899 O O . VAL A 1 119 ? -1.369 -7.219 7.170 1.00 91.50 119 VAL A O 1
ATOM 902 N N . GLU A 1 120 ? -3.392 -7.302 6.192 1.00 93.00 120 GLU A N 1
ATOM 903 C CA . GLU A 1 120 ? -3.392 -8.728 5.855 1.00 93.00 120 GLU A CA 1
ATOM 904 C C . GLU A 1 120 ? -3.175 -8.955 4.356 1.00 93.00 120 GLU A C 1
ATOM 906 O O . GLU A 1 120 ? -2.735 -10.027 3.938 1.00 93.00 120 GLU A O 1
ATOM 911 N N . THR A 1 121 ? -3.532 -7.966 3.529 1.00 92.94 121 THR A N 1
ATOM 912 C CA . THR A 1 121 ? -3.499 -8.071 2.068 1.00 92.94 121 THR A CA 1
ATOM 913 C C . THR A 1 121 ? -2.636 -6.972 1.462 1.00 92.94 121 THR A C 1
ATOM 915 O O . THR A 1 121 ? -2.894 -5.785 1.663 1.00 92.94 121 THR A O 1
ATOM 918 N N . LEU A 1 122 ? -1.653 -7.369 0.655 1.00 90.31 122 LEU A N 1
ATOM 919 C CA . LEU A 1 122 ? -0.811 -6.467 -0.126 1.00 90.31 122 LEU A CA 1
ATOM 920 C C . LEU A 1 122 ? -0.975 -6.772 -1.614 1.00 90.31 122 LEU A C 1
ATOM 922 O O . LEU A 1 122 ? -0.785 -7.908 -2.039 1.00 90.31 122 LEU A O 1
ATOM 926 N N . LYS A 1 123 ? -1.312 -5.763 -2.419 1.00 88.06 123 LYS A N 1
ATOM 927 C CA . LYS A 1 123 ? -1.392 -5.868 -3.881 1.00 88.06 123 LYS A CA 1
ATOM 928 C C . LYS A 1 123 ? -0.284 -5.044 -4.527 1.00 88.06 123 LYS A C 1
ATOM 930 O O . LYS A 1 123 ? -0.219 -3.833 -4.315 1.00 88.06 123 LYS A O 1
ATOM 935 N N . LEU A 1 124 ? 0.553 -5.687 -5.335 1.00 81.94 124 LEU A N 1
ATOM 936 C CA . LEU A 1 124 ? 1.705 -5.074 -5.997 1.00 81.94 124 LEU A CA 1
ATOM 937 C C . LEU A 1 124 ? 1.546 -5.100 -7.529 1.00 81.94 124 LEU A C 1
ATOM 939 O O . LEU A 1 124 ? 1.052 -6.096 -8.072 1.00 81.94 124 LEU A O 1
ATOM 943 N N . PRO A 1 125 ? 1.987 -4.048 -8.245 1.00 73.81 125 PRO A N 1
ATOM 944 C CA . PRO A 1 125 ? 2.074 -4.074 -9.702 1.00 73.81 125 PRO A CA 1
ATOM 945 C C . PRO A 1 125 ? 3.207 -5.035 -10.118 1.00 73.81 125 PRO A C 1
ATOM 947 O O . PRO A 1 125 ? 4.322 -4.949 -9.610 1.00 73.81 125 PRO A O 1
ATOM 950 N N . PHE A 1 126 ? 2.929 -5.996 -10.997 1.00 65.81 126 PHE A N 1
ATOM 951 C CA . PHE A 1 126 ? 3.694 -7.240 -11.147 1.00 65.81 126 PHE A CA 1
ATOM 952 C C . PHE A 1 126 ? 4.697 -7.287 -12.318 1.00 65.81 126 PHE A C 1
ATOM 954 O O . PHE A 1 126 ? 4.420 -6.851 -13.432 1.00 65.81 126 PHE A O 1
ATOM 961 N N . LEU A 1 127 ? 5.842 -7.903 -11.996 1.00 50.69 127 LEU A N 1
ATOM 962 C CA . LEU A 1 127 ? 6.845 -8.756 -12.673 1.00 50.69 127 LEU A CA 1
ATOM 963 C C . LEU A 1 127 ? 7.288 -8.705 -14.134 1.00 50.69 127 LEU A C 1
ATOM 965 O O . LEU A 1 127 ? 8.364 -9.243 -14.386 1.00 50.69 127 LEU A O 1
ATOM 969 N N . SER A 1 128 ? 6.616 -8.090 -15.098 1.00 46.66 128 SER A N 1
ATOM 970 C CA . SER A 1 128 ? 7.170 -8.104 -16.474 1.00 46.66 128 SER A CA 1
ATOM 971 C C . SER A 1 128 ? 8.520 -7.381 -16.605 1.00 46.66 128 SER A C 1
ATOM 973 O O . SER A 1 128 ? 9.227 -7.563 -17.594 1.00 46.66 128 SER A O 1
ATOM 975 N N . HIS A 1 129 ? 8.914 -6.598 -15.594 1.00 48.25 129 HIS A N 1
ATOM 976 C CA . HIS A 1 129 ? 10.152 -5.808 -15.602 1.00 48.25 129 HIS A CA 1
ATOM 977 C C . HIS A 1 129 ? 10.917 -5.813 -14.285 1.00 48.25 129 HIS A C 1
ATOM 979 O O . HIS A 1 129 ? 11.910 -5.102 -14.136 1.00 48.25 129 HIS A O 1
ATOM 985 N N . PHE A 1 130 ? 10.462 -6.608 -13.325 1.00 53.94 130 PHE A N 1
ATOM 986 C CA . PHE A 1 130 ? 11.109 -6.698 -12.033 1.00 53.94 130 PHE A CA 1
ATOM 987 C C . PHE A 1 130 ? 12.265 -7.689 -12.138 1.00 53.94 130 PHE A C 1
ATOM 989 O O . PHE A 1 130 ? 12.089 -8.899 -12.000 1.00 53.94 130 PHE A O 1
ATOM 996 N N . SER A 1 131 ? 13.452 -7.190 -12.484 1.00 53.78 131 SER A N 1
ATOM 997 C CA . SER A 1 131 ? 14.619 -8.057 -12.578 1.00 53.78 131 SER A CA 1
ATOM 998 C C . SER A 1 131 ? 15.034 -8.461 -11.162 1.00 53.78 131 SER A C 1
ATOM 1000 O O . SER A 1 131 ? 15.311 -7.613 -10.312 1.00 53.78 131 SER A O 1
ATOM 1002 N N . TYR A 1 132 ? 15.093 -9.770 -10.910 1.00 54.06 132 TYR A N 1
ATOM 1003 C CA . TYR A 1 132 ? 15.635 -10.334 -9.669 1.00 54.06 132 TYR A CA 1
ATOM 1004 C C . TYR A 1 132 ? 17.005 -9.727 -9.321 1.00 54.06 132 TYR A C 1
ATOM 1006 O O . TYR A 1 132 ? 17.312 -9.495 -8.157 1.00 54.06 132 TYR A O 1
ATOM 1014 N N . VAL A 1 133 ? 17.804 -9.403 -10.343 1.00 56.28 133 VAL A N 1
ATOM 1015 C CA . VAL A 1 133 ? 19.110 -8.750 -10.200 1.00 56.28 133 VAL A CA 1
ATOM 1016 C C . VAL A 1 133 ? 18.975 -7.343 -9.623 1.00 56.28 133 VAL A C 1
ATOM 1018 O O . VAL A 1 133 ? 19.738 -6.987 -8.736 1.00 56.28 133 VAL A O 1
ATOM 1021 N N . THR A 1 134 ? 18.003 -6.550 -10.075 1.00 56.16 134 THR A N 1
ATOM 1022 C CA . THR A 1 134 ? 17.769 -5.192 -9.558 1.00 56.16 134 THR A CA 1
ATOM 1023 C C . THR A 1 134 ? 17.245 -5.239 -8.128 1.00 56.16 134 THR A C 1
ATOM 1025 O O . THR A 1 134 ? 17.669 -4.447 -7.297 1.00 56.16 134 THR A O 1
ATOM 1028 N N . TRP A 1 135 ? 16.402 -6.222 -7.816 1.00 58.31 135 TRP A N 1
ATOM 1029 C CA . TRP A 1 135 ? 15.924 -6.461 -6.457 1.00 58.31 135 TRP A CA 1
ATOM 1030 C C . TRP A 1 135 ? 17.052 -6.841 -5.490 1.00 58.31 135 TRP A C 1
ATOM 1032 O O . TRP A 1 135 ? 17.146 -6.286 -4.401 1.00 58.31 135 TRP A O 1
ATOM 1042 N N . TYR A 1 136 ? 17.961 -7.727 -5.911 1.00 54.28 136 TYR A N 1
ATOM 1043 C CA . TYR A 1 136 ? 19.109 -8.158 -5.104 1.00 54.28 136 TYR A CA 1
ATOM 1044 C C . TYR A 1 136 ? 20.248 -7.139 -5.036 1.00 54.28 136 TYR A C 1
ATOM 1046 O O . TYR A 1 136 ? 20.984 -7.124 -4.049 1.00 54.28 136 TYR A O 1
ATOM 1054 N N . ALA A 1 137 ? 20.422 -6.310 -6.070 1.00 53.19 137 ALA A N 1
ATOM 1055 C CA . ALA A 1 137 ? 21.459 -5.279 -6.112 1.00 53.19 137 ALA A CA 1
ATOM 1056 C C . ALA A 1 137 ? 21.242 -4.195 -5.046 1.00 53.19 137 ALA A C 1
ATOM 1058 O O . ALA A 1 137 ? 22.197 -3.535 -4.636 1.00 53.19 137 ALA A O 1
ATOM 1059 N N . TYR A 1 138 ? 20.006 -4.042 -4.566 1.00 53.31 138 TYR A N 1
ATOM 1060 C CA . TYR A 1 138 ? 19.670 -3.133 -3.483 1.00 53.31 138 TYR A CA 1
ATOM 1061 C C . TYR A 1 138 ? 19.873 -3.788 -2.121 1.00 53.31 138 TYR A C 1
ATOM 1063 O O . TYR A 1 138 ? 18.970 -4.377 -1.533 1.00 53.31 138 TYR A O 1
ATOM 1071 N N . GLN A 1 139 ? 21.088 -3.640 -1.596 1.00 52.84 139 GLN A N 1
ATOM 1072 C CA . GLN A 1 139 ? 21.334 -3.819 -0.172 1.00 52.84 139 GLN A CA 1
ATOM 1073 C C . GLN A 1 139 ? 20.747 -2.615 0.567 1.00 52.84 139 GLN A C 1
ATOM 1075 O O . GLN A 1 139 ? 21.058 -1.462 0.255 1.00 52.84 139 GLN A O 1
ATOM 1080 N N . VAL A 1 140 ? 19.866 -2.881 1.529 1.00 54.62 140 VAL A N 1
ATOM 1081 C CA . VAL A 1 140 ? 19.413 -1.851 2.461 1.00 54.62 140 VAL A CA 1
ATOM 1082 C C . VAL A 1 140 ? 20.654 -1.306 3.180 1.00 54.62 140 VAL A C 1
ATOM 1084 O O . VAL A 1 140 ? 21.497 -2.112 3.574 1.00 54.62 140 VAL A O 1
ATOM 1087 N N . PRO A 1 141 ? 20.816 0.021 3.342 1.00 56.94 141 PRO A N 1
ATOM 1088 C CA . PRO A 1 141 ? 21.954 0.556 4.075 1.00 56.94 141 PRO A CA 1
ATOM 1089 C C . PRO A 1 141 ? 22.064 -0.104 5.453 1.00 56.94 141 PRO A C 1
ATOM 1091 O O . PRO A 1 141 ? 21.076 -0.145 6.186 1.00 56.94 141 PRO A O 1
ATOM 1094 N N . ASP A 1 142 ? 23.260 -0.557 5.838 1.00 58.91 142 ASP A N 1
ATOM 1095 C CA . ASP A 1 142 ? 23.497 -1.183 7.153 1.00 58.91 142 ASP A CA 1
ATOM 1096 C C . ASP A 1 142 ? 23.029 -0.291 8.319 1.00 58.91 142 ASP A C 1
ATOM 1098 O O . ASP A 1 142 ? 22.647 -0.774 9.386 1.00 58.91 142 ASP A O 1
ATOM 1102 N N . SER A 1 143 ? 22.996 1.029 8.100 1.00 58.38 143 SER A N 1
ATOM 1103 C CA . SER A 1 143 ? 22.486 2.032 9.039 1.00 58.38 143 SER A CA 1
ATOM 1104 C C . SER A 1 143 ? 21.001 1.884 9.382 1.00 58.38 143 SER A C 1
ATOM 1106 O O . SER A 1 143 ? 20.560 2.444 10.382 1.00 58.38 143 SER A O 1
ATOM 1108 N N . TRP A 1 144 ? 20.228 1.139 8.592 1.00 58.31 144 TRP A N 1
ATOM 1109 C CA . TRP A 1 144 ? 18.824 0.837 8.877 1.00 58.31 144 TRP A CA 1
ATOM 1110 C C . TRP A 1 144 ? 18.675 -0.385 9.795 1.00 58.31 144 TRP A C 1
ATOM 1112 O O . TRP A 1 144 ? 17.566 -0.707 10.211 1.00 58.31 144 TRP A O 1
ATOM 1122 N N . GLY A 1 145 ? 19.776 -1.074 10.127 1.00 57.25 145 GLY A N 1
ATOM 1123 C CA . GLY A 1 145 ? 19.784 -2.218 11.044 1.00 57.25 145 GLY A CA 1
ATOM 1124 C C . GLY A 1 145 ? 19.095 -3.473 10.498 1.00 57.25 145 GLY A C 1
ATOM 1125 O O . GLY A 1 145 ? 18.862 -4.426 11.244 1.00 57.25 145 GLY A O 1
ATOM 1126 N N . LEU A 1 146 ? 18.768 -3.490 9.205 1.00 57.78 146 LEU A N 1
ATOM 1127 C CA . LEU A 1 146 ? 18.081 -4.593 8.549 1.00 57.78 146 LEU A CA 1
ATOM 1128 C C . LEU A 1 146 ? 19.101 -5.628 8.072 1.00 57.78 146 LEU A C 1
ATOM 1130 O O . LEU A 1 146 ? 19.912 -5.366 7.194 1.00 57.78 146 LEU A O 1
ATOM 1134 N N . LYS A 1 147 ? 19.045 -6.831 8.654 1.0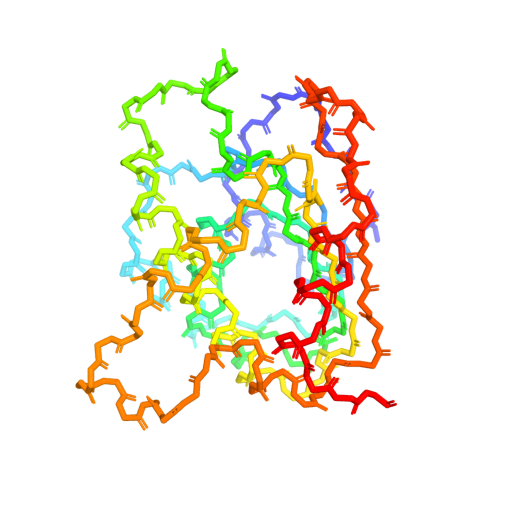0 56.09 147 LYS A N 1
ATOM 1135 C CA . LYS A 1 147 ? 19.857 -7.985 8.218 1.00 56.09 147 LYS A CA 1
ATOM 1136 C C . LYS A 1 147 ? 19.269 -8.706 7.001 1.00 56.09 147 LYS A C 1
ATOM 1138 O O . LYS A 1 147 ? 19.918 -9.583 6.436 1.00 56.09 147 LYS A O 1
ATOM 1143 N N . HIS A 1 148 ? 18.033 -8.368 6.636 1.00 62.78 148 HIS A N 1
ATOM 1144 C CA . HIS A 1 148 ? 17.241 -9.035 5.610 1.00 62.78 148 HIS A CA 1
ATOM 1145 C C . HIS A 1 148 ? 16.482 -8.010 4.761 1.00 62.78 148 HIS A C 1
ATOM 1147 O O . HIS A 1 148 ? 16.321 -6.857 5.160 1.00 62.78 148 HIS A O 1
ATOM 1153 N N . TYR A 1 149 ? 16.013 -8.445 3.593 1.00 69.38 149 TYR A N 1
ATOM 1154 C CA . TYR A 1 149 ? 15.249 -7.610 2.669 1.00 69.38 149 TYR A CA 1
ATOM 1155 C C . TYR A 1 149 ? 13.913 -7.141 3.286 1.00 69.38 149 TYR A C 1
ATOM 1157 O O . TYR A 1 149 ? 13.328 -7.893 4.071 1.00 69.38 149 TYR A O 1
ATOM 1165 N N . PRO A 1 150 ? 13.397 -5.944 2.950 1.00 71.38 150 PRO A N 1
ATOM 1166 C CA . PRO A 1 150 ? 12.141 -5.409 3.492 1.00 71.38 150 PRO A CA 1
ATOM 1167 C C . PRO A 1 150 ? 10.949 -6.368 3.411 1.00 71.38 150 PRO A C 1
ATOM 1169 O O . PRO A 1 150 ? 10.137 -6.438 4.330 1.00 71.38 150 PRO A O 1
ATOM 1172 N N . GLU A 1 151 ? 10.869 -7.154 2.341 1.00 74.00 151 GLU A N 1
ATOM 1173 C CA . GLU A 1 151 ? 9.785 -8.103 2.090 1.00 74.00 151 GLU A CA 1
ATOM 1174 C C . GLU A 1 151 ? 9.761 -9.217 3.124 1.00 74.00 151 GLU A C 1
ATOM 1176 O O . GLU A 1 151 ? 8.690 -9.647 3.538 1.00 74.00 151 GLU A O 1
ATOM 1181 N N . SER A 1 152 ? 10.937 -9.651 3.586 1.00 74.31 152 SER A N 1
ATOM 1182 C CA . SER A 1 152 ? 11.065 -10.694 4.608 1.00 74.31 152 SER A CA 1
ATOM 1183 C C . SER A 1 152 ? 10.417 -10.294 5.938 1.00 74.31 152 SER A C 1
ATOM 1185 O O . SER A 1 152 ? 10.079 -11.153 6.748 1.00 74.31 152 SER A O 1
ATOM 1187 N N . SER A 1 153 ? 10.221 -8.989 6.151 1.00 76.44 153 SER A N 1
ATOM 1188 C CA . SER A 1 153 ? 9.596 -8.425 7.346 1.00 76.44 153 SER A CA 1
ATOM 1189 C C . SER A 1 153 ? 8.067 -8.306 7.227 1.00 76.44 153 SER A C 1
ATOM 1191 O O . SER A 1 153 ? 7.407 -7.944 8.198 1.00 76.44 153 SER A O 1
ATOM 1193 N N . LEU A 1 154 ? 7.470 -8.650 6.078 1.00 82.56 154 LEU A N 1
ATOM 1194 C CA . LEU A 1 154 ? 6.018 -8.629 5.836 1.00 82.56 154 LEU A CA 1
ATOM 1195 C C . LEU A 1 154 ? 5.299 -9.859 6.425 1.00 82.56 154 LEU A C 1
ATOM 1197 O O . LEU A 1 154 ? 4.443 -10.459 5.781 1.00 82.56 154 LEU A O 1
ATOM 1201 N N . THR A 1 155 ? 5.620 -10.247 7.660 1.00 82.50 155 THR A N 1
ATOM 1202 C CA . THR A 1 155 ? 5.100 -11.474 8.300 1.00 82.50 155 THR A CA 1
ATOM 1203 C C . THR A 1 155 ? 3.598 -11.445 8.581 1.00 82.50 155 THR A C 1
ATOM 1205 O O . THR A 1 155 ? 3.005 -12.485 8.836 1.00 82.50 155 THR A O 1
ATOM 1208 N N . ASN A 1 156 ? 2.981 -10.261 8.554 1.00 84.00 156 ASN A N 1
ATOM 1209 C CA . ASN A 1 156 ? 1.546 -10.084 8.795 1.00 84.00 156 ASN A CA 1
ATOM 1210 C C . ASN A 1 156 ? 0.717 -10.148 7.500 1.00 84.00 156 ASN A C 1
ATOM 1212 O O . ASN A 1 156 ? -0.508 -10.103 7.555 1.00 84.00 156 ASN A O 1
ATOM 1216 N N . ILE A 1 157 ? 1.366 -10.258 6.334 1.00 86.81 157 ILE A N 1
ATOM 1217 C CA . ILE A 1 157 ? 0.697 -10.299 5.033 1.00 86.81 157 ILE A CA 1
ATOM 1218 C C . ILE A 1 157 ? 0.364 -11.749 4.675 1.00 86.81 157 ILE A C 1
ATOM 1220 O O . ILE A 1 157 ? 1.225 -12.520 4.266 1.00 86.81 157 ILE A O 1
ATOM 1224 N N . TRP A 1 158 ? -0.914 -12.102 4.774 1.00 85.81 158 TRP A N 1
ATOM 1225 C CA . TRP A 1 158 ? -1.435 -13.440 4.466 1.00 85.81 158 TRP A CA 1
ATOM 1226 C C . TRP A 1 158 ? -1.849 -13.589 3.004 1.00 85.81 158 TRP A C 1
ATOM 1228 O O . TRP A 1 158 ? -2.008 -14.699 2.495 1.00 85.81 158 TRP A O 1
ATOM 1238 N N . ARG A 1 159 ? -2.099 -12.466 2.321 1.00 86.50 159 ARG A N 1
ATOM 1239 C CA . ARG A 1 159 ? -2.548 -12.445 0.929 1.00 86.50 159 ARG A CA 1
ATOM 1240 C C . ARG A 1 159 ? -1.702 -11.485 0.120 1.00 86.50 159 ARG A C 1
ATOM 1242 O O . ARG A 1 159 ? -1.789 -10.269 0.281 1.00 86.50 159 ARG A O 1
ATOM 1249 N N . LEU A 1 160 ? -0.933 -12.047 -0.799 1.00 83.38 160 LEU A N 1
ATOM 1250 C CA . LEU A 1 160 ? -0.150 -11.288 -1.757 1.00 83.38 160 LEU A CA 1
ATOM 1251 C C . LEU A 1 160 ? -0.840 -11.347 -3.122 1.00 83.38 160 LEU A C 1
ATOM 1253 O O . LEU A 1 160 ? -1.030 -12.417 -3.699 1.00 83.38 160 LEU A O 1
ATOM 1257 N N . GLY A 1 161 ? -1.286 -10.189 -3.595 1.00 81.44 161 GLY A N 1
ATOM 1258 C CA . GLY A 1 161 ? -1.940 -10.013 -4.880 1.00 81.44 161 GLY A CA 1
ATOM 1259 C C . GLY A 1 161 ? -1.010 -9.342 -5.877 1.00 81.44 161 GLY A C 1
ATOM 1260 O O . GLY A 1 161 ? -0.239 -8.445 -5.543 1.00 81.44 161 GLY A O 1
ATOM 1261 N N . PHE A 1 162 ? -1.124 -9.751 -7.127 1.00 79.06 162 PHE A N 1
ATOM 1262 C CA . PHE A 1 162 ? -0.227 -9.331 -8.184 1.00 79.06 162 PHE A CA 1
ATOM 1263 C C . PHE A 1 162 ? -1.020 -9.010 -9.439 1.00 79.06 162 PHE A C 1
ATOM 1265 O O . PHE A 1 162 ? -1.915 -9.769 -9.807 1.00 79.06 162 PHE A O 1
ATOM 1272 N N . TYR A 1 163 ? -0.720 -7.889 -10.090 1.00 74.56 163 TYR A N 1
ATOM 1273 C CA . TYR A 1 163 ? -1.452 -7.472 -11.285 1.00 74.56 163 TYR A CA 1
ATOM 1274 C C . TYR A 1 163 ? -0.543 -6.770 -12.294 1.00 74.56 163 TYR A C 1
ATOM 1276 O O . TYR A 1 163 ? 0.373 -6.049 -11.916 1.00 74.56 163 TYR A O 1
ATOM 1284 N N . ALA A 1 164 ? -0.783 -6.957 -13.591 1.00 67.94 164 ALA A N 1
ATOM 1285 C CA . ALA A 1 164 ? -0.022 -6.257 -14.622 1.00 67.94 164 ALA A CA 1
ATOM 1286 C C . ALA A 1 164 ? -0.368 -4.759 -14.616 1.00 67.94 164 ALA A C 1
ATOM 1288 O O . ALA A 1 164 ? -1.545 -4.394 -14.669 1.00 67.94 164 ALA A O 1
ATOM 1289 N N . ALA A 1 165 ? 0.645 -3.892 -14.574 1.00 64.50 165 ALA A N 1
ATOM 1290 C CA . ALA A 1 165 ? 0.420 -2.460 -14.730 1.00 64.50 165 ALA A CA 1
ATOM 1291 C C . ALA A 1 165 ? -0.017 -2.138 -16.181 1.00 64.50 165 ALA A C 1
ATOM 1293 O O . ALA A 1 165 ? 0.471 -2.772 -17.122 1.00 64.50 165 ALA A O 1
ATOM 1294 N N . PRO A 1 166 ? -0.921 -1.165 -16.396 1.00 59.59 166 PRO A N 1
ATOM 1295 C CA . PRO A 1 166 ? -1.313 -0.736 -17.739 1.00 59.59 166 PRO A CA 1
ATOM 1296 C C . PRO A 1 166 ? -0.111 -0.257 -18.569 1.00 59.59 166 PRO A C 1
ATOM 1298 O O . PRO A 1 166 ? 0.774 0.411 -18.042 1.00 59.59 166 PRO A O 1
ATOM 1301 N N . GLY A 1 167 ? -0.089 -0.571 -19.870 1.00 57.44 167 GLY A N 1
ATOM 1302 C CA . GLY A 1 167 ? 0.979 -0.150 -20.795 1.00 57.44 167 GLY A CA 1
ATOM 1303 C C . GLY A 1 167 ? 2.213 -1.057 -20.819 1.00 57.44 167 GLY A C 1
ATOM 1304 O O . GLY A 1 167 ? 3.198 -0.739 -21.477 1.00 57.44 167 GLY A O 1
ATOM 1305 N N . VAL A 1 168 ? 2.157 -2.197 -20.130 1.00 55.84 168 VAL A N 1
ATOM 1306 C CA . VAL A 1 168 ? 3.316 -3.055 -19.901 1.00 55.84 168 VAL A CA 1
ATOM 1307 C C . VAL A 1 168 ? 3.157 -4.411 -20.617 1.00 55.84 168 VAL A C 1
ATOM 1309 O O . VAL A 1 168 ? 2.116 -5.057 -20.462 1.00 55.84 168 VAL A O 1
ATOM 1312 N N . PRO A 1 169 ? 4.146 -4.881 -21.409 1.00 56.12 169 PRO A N 1
ATOM 1313 C CA . PRO A 1 169 ? 4.041 -6.152 -22.125 1.00 56.12 169 PRO A CA 1
ATOM 1314 C C . PRO A 1 169 ? 3.902 -7.353 -21.173 1.00 56.12 169 PRO A C 1
ATOM 1316 O O . PRO A 1 169 ? 4.683 -7.528 -20.245 1.00 56.12 169 PRO A O 1
ATOM 1319 N N . GLN A 1 170 ? 2.920 -8.222 -21.439 1.00 58.47 170 GLN A N 1
ATOM 1320 C CA . GLN A 1 170 ? 2.522 -9.354 -20.580 1.00 58.47 170 GLN A CA 1
ATOM 1321 C C . GLN A 1 170 ? 3.463 -10.574 -20.615 1.00 58.47 170 GLN A C 1
ATOM 1323 O O . GLN A 1 170 ? 3.139 -11.614 -20.044 1.00 58.47 170 GLN A O 1
ATOM 1328 N N . LYS A 1 171 ? 4.614 -10.500 -21.294 1.00 56.84 171 LYS A N 1
ATOM 1329 C CA . LYS A 1 171 ? 5.555 -11.628 -21.338 1.00 56.84 171 LYS A CA 1
ATOM 1330 C C . LYS A 1 171 ? 6.400 -11.633 -20.071 1.00 56.84 171 LYS A C 1
ATOM 1332 O O . LYS A 1 171 ? 7.399 -10.928 -19.991 1.00 56.84 171 LYS A O 1
ATOM 1337 N N . VAL A 1 172 ? 5.973 -12.428 -19.100 1.00 57.69 172 VAL A N 1
ATOM 1338 C CA . VAL A 1 172 ? 6.717 -12.700 -17.870 1.00 57.69 172 VAL A CA 1
ATOM 1339 C C . VAL A 1 172 ? 7.344 -14.085 -17.997 1.00 57.69 172 VAL A C 1
ATOM 1341 O O . VAL A 1 172 ? 6.681 -15.023 -18.427 1.00 57.69 172 VAL A O 1
ATOM 1344 N N . ASP A 1 173 ? 8.623 -14.203 -17.662 1.00 61.56 173 ASP A N 1
ATOM 1345 C CA . ASP A 1 173 ? 9.284 -15.497 -17.499 1.00 61.56 173 ASP A CA 1
ATOM 1346 C C . ASP A 1 173 ? 9.001 -16.002 -16.072 1.00 61.56 173 ASP A C 1
ATOM 1348 O O . ASP A 1 173 ? 9.322 -15.329 -15.086 1.00 61.56 173 ASP A O 1
ATOM 1352 N N . ASP A 1 174 ? 8.365 -17.176 -15.978 1.00 63.50 174 ASP A N 1
ATOM 1353 C CA . ASP A 1 174 ? 7.936 -17.834 -14.735 1.00 63.50 174 ASP A CA 1
ATOM 1354 C C . ASP A 1 174 ? 9.068 -17.950 -13.700 1.00 63.50 174 ASP A C 1
ATOM 1356 O O . ASP A 1 174 ? 8.835 -17.933 -12.487 1.00 63.50 174 ASP A O 1
ATOM 1360 N N . THR A 1 175 ? 10.319 -17.998 -14.160 1.00 62.44 175 THR A N 1
ATOM 1361 C CA . THR A 1 175 ? 11.505 -18.088 -13.307 1.00 62.44 175 THR A CA 1
ATOM 1362 C C . THR A 1 175 ? 11.700 -16.827 -12.456 1.00 62.44 175 THR A C 1
ATOM 1364 O O . THR A 1 175 ? 12.060 -16.933 -11.280 1.00 62.44 175 THR A O 1
ATOM 1367 N N . PHE A 1 176 ? 11.404 -15.634 -12.992 1.00 62.91 176 PHE A N 1
ATOM 1368 C CA . PHE A 1 176 ? 11.458 -14.383 -12.221 1.00 62.91 176 PHE A CA 1
ATOM 1369 C C . PHE A 1 176 ? 10.333 -14.300 -11.190 1.00 62.91 176 PHE A C 1
ATOM 1371 O O . PHE A 1 176 ? 10.541 -13.767 -10.100 1.00 62.91 176 PHE A O 1
ATOM 1378 N N . ILE A 1 177 ? 9.174 -14.889 -11.499 1.00 64.31 177 ILE A N 1
ATOM 1379 C CA . ILE A 1 177 ? 8.040 -14.979 -10.575 1.00 64.31 177 ILE A CA 1
ATOM 1380 C C . ILE A 1 177 ? 8.400 -15.782 -9.345 1.00 64.31 177 ILE A C 1
ATOM 1382 O O . ILE A 1 177 ? 8.301 -15.291 -8.221 1.00 64.31 177 ILE A O 1
ATOM 1386 N N . VAL A 1 178 ? 8.887 -16.999 -9.556 1.00 68.25 178 VAL A N 1
ATOM 1387 C CA . VAL A 1 178 ? 9.279 -17.876 -8.456 1.00 68.25 178 VAL A CA 1
ATOM 1388 C C . VAL A 1 178 ? 10.416 -17.259 -7.637 1.00 68.25 178 VAL A C 1
ATOM 1390 O O . VAL A 1 178 ? 10.429 -17.392 -6.415 1.00 68.25 178 VAL A O 1
ATOM 1393 N N . ALA A 1 179 ? 11.361 -16.566 -8.276 1.00 66.94 179 ALA A N 1
ATOM 1394 C CA . ALA A 1 179 ? 12.468 -15.921 -7.580 1.00 66.94 179 ALA A CA 1
ATOM 1395 C C . ALA A 1 179 ? 12.019 -14.733 -6.708 1.00 66.94 179 ALA A C 1
ATOM 1397 O O . ALA A 1 179 ? 12.461 -14.632 -5.568 1.00 66.94 179 ALA A O 1
ATOM 1398 N N . ALA A 1 180 ? 11.114 -13.881 -7.199 1.00 66.38 180 ALA A N 1
ATOM 1399 C CA . ALA A 1 180 ? 10.570 -12.764 -6.425 1.00 66.38 180 ALA A CA 1
ATOM 1400 C C . ALA A 1 180 ? 9.702 -13.238 -5.248 1.00 66.38 180 ALA A C 1
ATOM 1402 O O . ALA A 1 180 ? 9.793 -12.689 -4.152 1.00 66.38 180 ALA A O 1
ATOM 1403 N N . LEU A 1 181 ? 8.904 -14.295 -5.441 1.00 71.88 181 LEU A N 1
ATOM 1404 C CA . LEU A 1 181 ? 8.080 -14.879 -4.377 1.00 71.88 181 LEU A CA 1
ATOM 1405 C C . LEU A 1 181 ? 8.913 -15.411 -3.207 1.00 71.88 181 LEU A C 1
ATOM 1407 O O . LEU A 1 181 ? 8.493 -15.290 -2.062 1.00 71.88 181 LEU A O 1
ATOM 1411 N N . LYS A 1 182 ? 10.111 -15.947 -3.474 1.00 72.31 182 LYS A N 1
ATOM 1412 C CA . LYS A 1 182 ? 11.030 -16.439 -2.432 1.00 72.31 182 LYS A CA 1
ATOM 1413 C C . LYS A 1 182 ? 11.558 -15.345 -1.499 1.00 72.31 182 LYS A C 1
ATOM 1415 O O . LYS A 1 182 ? 12.117 -15.679 -0.459 1.00 72.31 182 LYS A O 1
ATOM 1420 N N . CYS A 1 183 ? 11.422 -14.069 -1.862 1.00 71.19 183 CYS A N 1
ATOM 1421 C CA . CYS A 1 183 ? 11.822 -12.954 -1.004 1.00 71.19 183 CYS A CA 1
ATOM 1422 C C . CYS A 1 183 ? 10.788 -12.648 0.092 1.00 71.19 183 CYS A C 1
ATOM 1424 O O . CYS A 1 183 ? 11.139 -12.017 1.087 1.00 71.19 183 CYS A O 1
ATOM 1426 N N . PHE A 1 184 ? 9.540 -13.096 -0.070 1.00 73.00 184 PHE A N 1
ATOM 1427 C CA . PHE A 1 184 ? 8.489 -12.940 0.933 1.00 73.00 184 PHE A CA 1
ATOM 1428 C C . PHE A 1 184 ? 8.550 -14.092 1.947 1.00 73.00 184 PHE A C 1
ATOM 1430 O O . PHE A 1 184 ? 8.934 -15.209 1.583 1.00 73.00 184 PHE A O 1
ATOM 1437 N N . PRO A 1 185 ? 8.191 -13.851 3.221 1.00 71.12 185 PRO A N 1
ATOM 1438 C CA . PRO A 1 185 ? 8.096 -14.919 4.204 1.00 71.12 185 PRO A CA 1
ATOM 1439 C C . PRO A 1 185 ? 7.091 -15.971 3.726 1.00 71.12 185 PRO A C 1
ATOM 1441 O O . PRO A 1 185 ? 6.085 -15.648 3.092 1.00 71.12 185 PRO A O 1
ATOM 1444 N N . ALA A 1 186 ? 7.381 -17.240 4.016 1.00 64.50 186 ALA A N 1
ATOM 1445 C CA . ALA A 1 186 ? 6.433 -18.312 3.759 1.00 64.50 186 ALA A CA 1
ATOM 1446 C C . ALA A 1 186 ? 5.168 -18.057 4.592 1.00 64.50 186 ALA A C 1
ATOM 1448 O O . ALA A 1 186 ? 5.265 -17.917 5.813 1.00 64.50 186 ALA A O 1
ATOM 1449 N N . VAL A 1 187 ? 4.025 -17.957 3.910 1.00 54.50 187 VAL A N 1
ATOM 1450 C CA . VAL A 1 187 ? 2.690 -17.866 4.522 1.00 54.50 187 VAL A CA 1
ATOM 1451 C C . VAL A 1 187 ? 2.242 -19.246 4.981 1.00 54.50 187 VAL A C 1
ATOM 1453 O O . VAL A 1 187 ? 2.437 -20.207 4.198 1.00 54.50 187 VAL A O 1
#

pLDDT: mean 70.56, std 16.36, range [30.55, 95.56]

Secondary structure (DSSP, 8-state):
-EEE--S-----HHHHHHH-TT-SEEE--TT---S--HHHHHHHHTT---TT--EEEEEHHHHHHHHTSGGG-TT--EEEEES-SS-GGGS-TTTS--HHHHHHHHHHHHHHHHT-TT--EEEEE-SSS--HHHHHH-PPPGGG--SS-GGGG-TT--EEEEEPPTT------HHHHHHHHTTSPP-

Sequence (187 aa):
MYLCGDIGIKVDTVLFLLRHPSLESVSLGASSLIALDRQDIAGILHKQTFPNLQSLATGIEVLDILLASPSSFPSMKEICILGPILFPESLNPQLLGMPDERHRLLSSALLLITSLPVVETLKLPFLSHFSYVTWYAYQVPDSWGLKHYPESSLTNIWRLGFYAAPGVPQKVDDTFIVAALKCFPAV

Organism: Armillaria gallica (NCBI:txid47427)

Radius of gyration: 16.19 Å; chains: 1; bounding box: 42×38×36 Å